Protein AF-A0A2T0Y0X6-F1 (afdb_monomer_lite)

Foldseek 3Di:
DDDDDDDDDDDDDDDDDPPPPPPPPFDFAFAEKFDALDPLLAQQSVPPDNQCVQVLVVSLVNLLSNCPPPDDDQFAEAEEEEDQDWDKDFAQADCVVVVDHCVSHPQSPQADDLPPPDPHNDHDDSQSSSQLNSVCVNPNNNSSRNYMYTYDYLDDDPVRLVVSLVVSLPGSHYYYHAADQAERDLVRGRPSSSSSVVVNCVVQVKDKDKDKTATDDPPGHRIYIMITIGGPRDPPCPVVVVVPDPDPDPPPDPPDDDDDDDDDD

Structure (mmCIF, N/CA/C/O backbone):
data_AF-A0A2T0Y0X6-F1
#
_entry.id   AF-A0A2T0Y0X6-F1
#
loop_
_atom_site.group_PDB
_atom_site.id
_atom_site.type_symbol
_atom_site.label_atom_id
_atom_site.label_alt_id
_atom_site.label_comp_id
_atom_site.label_asym_id
_atom_site.label_entity_id
_atom_site.label_seq_id
_atom_site.pdbx_PDB_ins_code
_atom_site.Cartn_x
_atom_site.Cartn_y
_atom_site.Cartn_z
_atom_site.occupancy
_atom_site.B_iso_or_equiv
_atom_site.auth_seq_id
_atom_site.auth_comp_id
_atom_site.auth_asym_id
_atom_site.auth_atom_id
_atom_site.pdbx_PDB_model_num
ATOM 1 N N . MET A 1 1 ? -39.667 -17.770 -8.318 1.00 41.38 1 MET A N 1
ATOM 2 C CA . MET A 1 1 ? -40.213 -18.232 -7.026 1.00 41.38 1 MET A CA 1
ATOM 3 C C . MET A 1 1 ? -39.544 -19.561 -6.691 1.00 41.38 1 MET A C 1
ATOM 5 O O . MET A 1 1 ? -40.026 -20.598 -7.110 1.00 41.38 1 MET A O 1
ATOM 9 N N . VAL A 1 2 ? -38.383 -19.524 -6.034 1.00 30.75 2 VAL A N 1
ATOM 10 C CA . VAL A 1 2 ? -37.708 -20.702 -5.466 1.00 30.75 2 VAL A CA 1
ATOM 11 C C . VAL A 1 2 ? -37.095 -20.231 -4.153 1.00 30.75 2 VAL A C 1
ATOM 13 O O . VAL A 1 2 ? -36.241 -19.350 -4.140 1.00 30.75 2 VAL A O 1
ATOM 16 N N . ARG A 1 3 ? -37.644 -20.742 -3.051 1.00 35.00 3 ARG A N 1
ATOM 17 C CA . ARG A 1 3 ? -37.113 -20.607 -1.696 1.00 35.00 3 ARG A CA 1
ATOM 18 C C . ARG A 1 3 ? -36.162 -21.773 -1.465 1.00 35.00 3 ARG A C 1
ATOM 20 O O . ARG A 1 3 ? -36.587 -22.909 -1.647 1.00 35.00 3 ARG A O 1
ATOM 27 N N . THR A 1 4 ? -34.974 -21.497 -0.946 1.00 41.38 4 THR A N 1
ATOM 28 C CA . THR A 1 4 ? -34.196 -22.490 -0.196 1.00 41.38 4 THR A CA 1
ATOM 29 C C . THR A 1 4 ? -33.408 -21.782 0.893 1.00 41.38 4 THR A C 1
ATOM 31 O O . THR A 1 4 ? -32.363 -21.182 0.672 1.00 41.38 4 THR A O 1
ATOM 34 N N . THR A 1 5 ? -34.006 -21.822 2.075 1.00 45.84 5 THR A N 1
ATOM 35 C CA . THR A 1 5 ? -33.406 -21.652 3.394 1.00 45.84 5 THR A CA 1
ATOM 36 C C . THR A 1 5 ? -32.458 -22.827 3.665 1.00 45.84 5 THR A C 1
ATOM 38 O O . THR A 1 5 ? -32.804 -23.931 3.254 1.00 45.84 5 THR A O 1
ATOM 41 N N . TRP A 1 6 ? -31.335 -22.607 4.365 1.00 28.84 6 TRP A N 1
ATOM 42 C CA . TRP A 1 6 ? -30.787 -23.444 5.460 1.00 28.84 6 TRP A CA 1
ATOM 43 C C . TRP A 1 6 ? -29.307 -23.114 5.738 1.00 28.84 6 TRP A C 1
ATOM 45 O O . TRP A 1 6 ? -28.457 -23.358 4.892 1.00 28.84 6 TRP A O 1
ATOM 55 N N . TRP A 1 7 ? -29.016 -22.644 6.954 1.00 31.47 7 TRP A N 1
ATOM 56 C CA . TRP A 1 7 ? -27.779 -22.901 7.709 1.00 31.47 7 TRP A CA 1
ATOM 57 C C . TRP A 1 7 ? -28.181 -23.019 9.193 1.00 31.47 7 TRP A C 1
ATOM 59 O O . TRP A 1 7 ? -28.929 -22.155 9.658 1.00 31.47 7 TRP A O 1
ATOM 69 N N . PRO A 1 8 ? -27.771 -24.078 9.919 1.00 45.84 8 PRO A N 1
ATOM 70 C CA . PRO A 1 8 ? -28.082 -24.248 11.332 1.00 45.84 8 PRO A CA 1
ATOM 71 C C . PRO A 1 8 ? -27.002 -23.664 12.256 1.00 45.84 8 PRO A C 1
ATOM 73 O O . PRO A 1 8 ? -25.859 -23.432 11.864 1.00 45.84 8 PRO A O 1
ATOM 76 N N . ASP A 1 9 ? -27.428 -23.479 13.503 1.00 32.81 9 ASP A N 1
ATOM 77 C CA . ASP A 1 9 ? -26.700 -23.075 14.703 1.00 32.81 9 ASP A CA 1
ATOM 78 C C . ASP A 1 9 ? -25.254 -23.584 14.848 1.00 32.81 9 ASP A C 1
ATOM 80 O O . ASP A 1 9 ? -24.998 -24.787 14.891 1.00 32.81 9 ASP A O 1
ATOM 84 N N . VAL A 1 10 ? -24.340 -22.654 15.147 1.00 30.42 10 VAL A N 1
ATOM 85 C CA . VAL A 1 10 ? -23.177 -22.903 16.015 1.00 30.42 10 VAL A CA 1
ATOM 86 C C . VAL A 1 10 ? -23.107 -21.779 17.054 1.00 30.42 10 VAL A C 1
ATOM 88 O O . VAL A 1 10 ? -22.549 -20.710 16.826 1.00 30.42 10 VAL A O 1
ATOM 91 N N . ILE A 1 11 ? -23.693 -22.033 18.225 1.00 33.12 11 ILE A N 1
ATOM 92 C CA . ILE A 1 11 ? -23.473 -21.265 19.456 1.00 33.12 11 ILE A CA 1
ATOM 93 C C . ILE A 1 11 ? -22.426 -22.016 20.288 1.00 33.12 11 ILE A C 1
ATOM 95 O O . ILE A 1 11 ? -22.676 -23.165 20.648 1.00 33.12 11 ILE A O 1
ATOM 99 N N . ARG A 1 12 ? -21.337 -21.348 20.712 1.00 30.70 12 ARG A N 1
ATOM 100 C CA . ARG A 1 12 ? -20.940 -21.266 22.141 1.00 30.70 12 ARG A CA 1
ATOM 101 C C . ARG A 1 12 ? -19.682 -20.424 22.409 1.00 30.70 12 ARG A C 1
ATOM 103 O O . ARG A 1 12 ? -18.576 -20.803 22.061 1.00 30.70 12 ARG A O 1
ATOM 110 N N . ARG A 1 13 ? -19.922 -19.364 23.195 1.00 31.44 13 ARG A N 1
ATOM 111 C CA . ARG A 1 13 ? -19.186 -18.906 24.393 1.00 31.44 13 ARG A CA 1
ATOM 112 C C . ARG A 1 13 ? -17.655 -18.863 24.317 1.00 31.44 13 ARG A C 1
ATOM 114 O O . ARG A 1 13 ? -16.992 -19.829 24.677 1.00 31.44 13 ARG A O 1
ATOM 121 N N . THR A 1 14 ? -17.116 -17.668 24.103 1.00 29.59 14 THR A N 1
ATOM 122 C CA . THR A 1 14 ? -15.855 -17.256 24.726 1.00 29.59 14 THR A CA 1
ATOM 123 C C . THR A 1 14 ? -16.159 -16.595 26.070 1.00 29.59 14 THR A C 1
ATOM 125 O O . THR A 1 14 ? -16.864 -15.594 26.178 1.00 29.59 14 THR A O 1
ATOM 128 N N . SER A 1 15 ? -15.686 -17.245 27.125 1.00 29.75 15 SER A N 1
ATOM 129 C CA . SER A 1 15 ? -15.668 -16.769 28.501 1.00 29.75 15 SER A CA 1
ATOM 130 C C . SER A 1 15 ? -14.819 -15.504 28.620 1.00 29.75 15 SER A C 1
ATOM 132 O O . SER A 1 15 ? -13.643 -15.507 28.270 1.00 29.75 15 SER A O 1
ATOM 134 N N . HIS A 1 16 ? -15.424 -14.443 29.145 1.00 30.58 16 HIS A N 1
ATOM 135 C CA . HIS A 1 16 ? -14.749 -13.224 29.571 1.00 30.58 16 HIS A CA 1
ATOM 136 C C . HIS A 1 16 ? -14.022 -13.529 30.894 1.00 30.58 16 HIS A C 1
ATOM 138 O O . HIS A 1 16 ? -14.677 -13.703 31.922 1.00 30.58 16 HIS A O 1
ATOM 144 N N . ASP A 1 17 ? -12.696 -13.683 30.863 1.00 34.72 17 ASP A N 1
ATOM 145 C CA . ASP A 1 17 ? -11.863 -13.812 32.067 1.00 34.72 17 ASP A CA 1
ATOM 146 C C . ASP A 1 17 ? -11.424 -12.406 32.529 1.00 34.72 17 ASP A C 1
ATOM 148 O O . ASP A 1 17 ? -10.668 -11.738 31.822 1.00 34.72 17 ASP A O 1
ATOM 152 N N . PRO A 1 18 ? -11.889 -11.915 33.693 1.00 39.06 18 PRO A N 1
ATOM 153 C CA . PRO A 1 18 ? -11.625 -10.553 34.147 1.00 39.06 18 PRO A CA 1
ATOM 154 C C . PRO A 1 18 ? -10.268 -10.378 34.858 1.00 39.06 18 PRO A C 1
ATOM 156 O O . PRO A 1 18 ? -10.079 -9.384 35.558 1.00 39.06 18 PRO A O 1
ATOM 159 N N . ARG A 1 19 ? -9.315 -11.316 34.741 1.00 32.22 19 ARG A N 1
ATOM 160 C CA . ARG A 1 19 ? -8.052 -11.266 35.513 1.00 32.22 19 ARG A CA 1
ATOM 161 C C . ARG A 1 19 ? -6.794 -10.860 34.747 1.00 32.22 19 ARG A C 1
ATOM 163 O O . ARG A 1 19 ? -5.716 -10.873 35.336 1.00 32.22 19 ARG A O 1
ATOM 170 N N . TYR A 1 20 ? -6.901 -10.404 33.501 1.00 38.09 20 TYR A N 1
ATOM 171 C CA . TYR A 1 20 ? -5.747 -9.910 32.738 1.00 38.09 20 TYR A CA 1
ATOM 172 C C . TYR A 1 20 ? -5.647 -8.376 32.717 1.00 38.09 20 TYR A C 1
ATOM 174 O O . TYR A 1 20 ? -5.663 -7.737 31.673 1.00 38.09 20 TYR A O 1
ATOM 182 N N . THR A 1 21 ? -5.495 -7.750 33.886 1.00 38.31 21 THR A N 1
ATOM 183 C CA . THR A 1 21 ? -5.061 -6.344 33.971 1.00 38.31 21 THR A CA 1
ATOM 184 C C . THR A 1 21 ? -3.537 -6.271 34.055 1.00 38.31 21 THR A C 1
ATOM 186 O O . THR A 1 21 ? -2.968 -5.863 35.070 1.00 38.31 21 THR A O 1
ATOM 189 N N . ALA A 1 22 ? -2.856 -6.682 32.985 1.00 38.34 22 ALA A N 1
ATOM 190 C CA . ALA A 1 22 ? -1.491 -6.235 32.755 1.00 38.34 22 ALA A CA 1
ATOM 191 C C . ALA A 1 22 ? -1.567 -4.751 32.381 1.00 38.34 22 ALA A C 1
ATOM 193 O O . ALA A 1 22 ? -2.257 -4.373 31.436 1.00 38.34 22 ALA A O 1
ATOM 194 N N . ARG A 1 23 ? -0.901 -3.894 33.157 1.00 36.75 23 ARG A N 1
ATOM 195 C CA . ARG A 1 23 ? -0.801 -2.455 32.890 1.00 36.75 23 ARG A CA 1
ATOM 196 C C . ARG A 1 23 ? 0.028 -2.231 31.620 1.00 36.75 23 ARG A C 1
ATOM 198 O O . ARG A 1 23 ? 1.212 -1.915 31.704 1.00 36.75 23 ARG A O 1
ATOM 205 N N . TYR A 1 24 ? -0.591 -2.393 30.456 1.00 42.97 24 TYR A N 1
ATOM 206 C CA . TYR A 1 24 ? -0.066 -1.889 29.196 1.00 42.97 24 TYR A CA 1
ATOM 207 C C . TYR A 1 24 ? -0.075 -0.364 29.287 1.00 42.97 24 TYR A C 1
ATOM 209 O O . TYR A 1 24 ? -1.130 0.265 29.355 1.00 42.97 24 TYR A O 1
ATOM 217 N N . ARG A 1 25 ? 1.111 0.252 29.337 1.00 43.41 25 ARG A N 1
ATOM 218 C CA . ARG A 1 25 ? 1.238 1.658 28.940 1.00 43.41 25 ARG A CA 1
ATOM 219 C C . ARG A 1 25 ? 0.764 1.699 27.492 1.00 43.41 25 ARG A C 1
ATOM 221 O O . ARG A 1 25 ? 1.419 1.097 26.651 1.00 43.41 25 ARG A O 1
ATOM 228 N N . GLY A 1 26 ? -0.412 2.284 27.267 1.00 42.28 26 GLY A N 1
ATOM 229 C CA . GLY A 1 26 ? -1.162 2.184 26.018 1.00 42.28 26 GLY A CA 1
ATOM 230 C C . GLY A 1 26 ? -0.320 2.589 24.818 1.00 42.28 26 GLY A C 1
ATOM 231 O O . GLY A 1 26 ? -0.152 3.776 24.549 1.00 42.28 26 GLY A O 1
ATOM 232 N N . THR A 1 27 ? 0.224 1.600 24.116 1.00 57.34 27 THR A N 1
ATOM 233 C CA . THR A 1 27 ? 0.748 1.786 22.771 1.00 57.34 27 THR A CA 1
ATOM 234 C C . THR A 1 27 ? -0.436 2.139 21.895 1.00 57.34 27 THR A C 1
ATOM 236 O O . THR A 1 27 ? -1.423 1.404 21.845 1.00 57.34 27 THR A O 1
ATOM 239 N N . VAL A 1 28 ? -0.363 3.307 21.270 1.00 60.06 28 VAL A N 1
ATOM 240 C CA . VAL A 1 28 ? -1.365 3.734 20.307 1.00 60.06 28 VAL A CA 1
ATOM 241 C C . VAL A 1 28 ? -1.293 2.771 19.120 1.00 60.06 28 VAL A C 1
ATOM 243 O O . VAL A 1 28 ? -0.205 2.632 18.558 1.00 60.06 28 VAL A O 1
ATOM 246 N N . PRO A 1 29 ? -2.385 2.085 18.747 1.00 76.38 29 PRO A N 1
ATOM 247 C CA . PRO A 1 29 ? -2.354 1.183 17.606 1.00 76.38 29 PRO A CA 1
ATOM 248 C C . PRO A 1 29 ? -2.040 1.982 16.338 1.00 76.38 29 PRO A C 1
ATOM 250 O O . PRO A 1 29 ? -2.676 3.003 16.056 1.00 76.38 29 PRO A O 1
ATOM 253 N N . VAL A 1 30 ? -1.024 1.534 15.602 1.00 78.12 30 VAL A N 1
ATOM 254 C CA . VAL A 1 30 ? -0.754 2.008 14.244 1.00 78.12 30 VAL A CA 1
ATOM 255 C C . VAL A 1 30 ? -1.786 1.351 13.331 1.00 78.12 30 VAL A C 1
ATOM 257 O O . VAL A 1 30 ? -1.918 0.132 13.324 1.00 78.12 30 VAL A O 1
ATOM 260 N N . HIS A 1 31 ? -2.522 2.165 12.585 1.00 87.44 31 HIS A N 1
ATOM 261 C CA . HIS A 1 31 ? -3.573 1.729 11.667 1.00 87.44 31 HIS A CA 1
ATOM 262 C C . HIS A 1 31 ? -3.153 1.810 10.206 1.00 87.44 31 HIS A C 1
ATOM 264 O O . HIS A 1 31 ? -3.677 1.063 9.390 1.00 87.44 31 HIS A O 1
ATOM 270 N N . ALA A 1 32 ? -2.216 2.692 9.855 1.00 92.06 32 ALA A N 1
ATOM 271 C CA . ALA A 1 32 ? -1.685 2.733 8.501 1.00 92.06 32 ALA A CA 1
ATOM 272 C C . ALA A 1 32 ? -0.196 3.067 8.480 1.00 92.06 32 ALA A C 1
ATOM 274 O O . ALA A 1 32 ? 0.273 3.901 9.258 1.00 92.06 32 ALA A O 1
ATOM 275 N N . VAL A 1 33 ? 0.530 2.462 7.546 1.00 94.06 33 VAL A N 1
ATOM 276 C CA . VAL A 1 33 ? 1.909 2.826 7.204 1.00 94.06 33 VAL A CA 1
ATOM 277 C C . VAL A 1 33 ? 1.946 3.215 5.731 1.00 94.06 33 VAL A C 1
ATOM 279 O O . VAL A 1 33 ? 1.501 2.453 4.878 1.00 94.06 33 VAL A O 1
ATOM 282 N N . VAL A 1 34 ? 2.465 4.402 5.425 1.00 93.56 34 VAL A N 1
ATOM 283 C CA . VAL A 1 34 ? 2.645 4.911 4.062 1.00 93.56 34 VAL A CA 1
ATOM 284 C C . VAL A 1 34 ? 4.104 4.738 3.659 1.00 93.56 34 VAL A C 1
ATOM 286 O O . VAL A 1 34 ? 5.010 5.184 4.370 1.00 93.56 34 VAL A O 1
ATOM 289 N N . LEU A 1 35 ? 4.327 4.105 2.509 1.00 92.31 35 LEU A N 1
ATOM 290 C CA . LEU A 1 35 ? 5.647 3.849 1.935 1.00 92.31 35 LEU A CA 1
ATOM 291 C C . LEU A 1 35 ? 5.717 4.320 0.480 1.00 92.31 35 LEU A C 1
ATOM 293 O O . LEU A 1 35 ? 4.692 4.322 -0.207 1.00 92.31 35 LEU A O 1
ATOM 297 N N . PRO A 1 36 ? 6.914 4.682 -0.018 1.00 89.94 36 PRO A N 1
ATOM 298 C CA . PRO A 1 36 ? 7.061 5.090 -1.405 1.00 89.94 36 PRO A CA 1
ATOM 299 C C . PRO A 1 36 ? 6.857 3.885 -2.319 1.00 89.94 36 PRO A C 1
ATOM 301 O O . PRO A 1 36 ? 7.419 2.816 -2.084 1.00 89.94 36 PRO A O 1
ATOM 304 N N . ALA A 1 37 ? 6.103 4.065 -3.401 1.00 89.88 37 ALA A N 1
ATOM 305 C CA . ALA A 1 37 ? 5.760 3.010 -4.356 1.00 89.88 37 ALA A CA 1
ATOM 306 C C . ALA A 1 37 ? 6.927 2.637 -5.302 1.00 89.88 37 ALA A C 1
ATOM 308 O O . ALA A 1 37 ? 6.772 2.583 -6.521 1.00 89.88 37 ALA A O 1
ATOM 309 N N . THR A 1 38 ? 8.122 2.400 -4.757 1.00 92.19 38 THR A N 1
ATOM 310 C CA . THR A 1 38 ? 9.331 2.070 -5.521 1.00 92.19 38 THR A CA 1
ATOM 311 C C . THR A 1 38 ? 9.680 0.592 -5.423 1.00 92.19 38 THR A C 1
ATOM 313 O O . THR A 1 38 ? 9.779 0.020 -4.337 1.00 92.19 38 THR A O 1
ATOM 316 N N . VAL A 1 39 ? 9.958 -0.023 -6.575 1.00 94.19 39 VAL A N 1
ATOM 317 C CA . VAL A 1 39 ? 10.377 -1.430 -6.661 1.00 94.19 39 VAL A CA 1
ATOM 318 C C . VAL A 1 39 ? 11.661 -1.716 -5.883 1.00 94.19 39 VAL A C 1
ATOM 320 O O . VAL A 1 39 ? 11.881 -2.847 -5.474 1.00 94.19 39 VAL A O 1
ATOM 323 N N . LEU A 1 40 ? 12.485 -0.700 -5.608 1.00 93.81 40 LEU A N 1
ATOM 324 C CA . LEU A 1 40 ? 13.735 -0.845 -4.856 1.00 93.81 40 LEU A CA 1
ATOM 325 C C . LEU A 1 40 ? 13.536 -1.200 -3.371 1.00 93.81 40 LEU A C 1
ATOM 327 O O . LEU A 1 40 ? 14.513 -1.542 -2.703 1.00 93.81 40 LEU A O 1
ATOM 331 N N . LEU A 1 41 ? 12.305 -1.130 -2.853 1.00 93.38 41 LEU A N 1
ATOM 332 C CA . LEU A 1 41 ? 11.955 -1.670 -1.536 1.00 93.38 41 LEU A CA 1
ATOM 333 C C . LEU A 1 41 ? 11.836 -3.195 -1.527 1.00 93.38 41 LEU A C 1
ATOM 335 O O . LEU A 1 41 ? 11.946 -3.804 -0.466 1.00 93.38 41 LEU A O 1
ATOM 339 N N . VAL A 1 42 ? 11.626 -3.812 -2.689 1.00 94.88 42 VAL A N 1
ATOM 340 C CA . VAL A 1 42 ? 11.427 -5.253 -2.805 1.00 94.88 42 VAL A CA 1
ATOM 341 C C . VAL A 1 42 ? 12.784 -5.943 -2.982 1.00 94.88 42 VAL A C 1
ATOM 343 O O . VAL A 1 42 ? 13.525 -5.622 -3.920 1.00 94.88 42 VAL A O 1
ATOM 346 N N . PRO A 1 43 ? 13.154 -6.905 -2.118 1.00 91.44 43 PRO A N 1
ATOM 347 C CA . PRO A 1 43 ? 14.379 -7.674 -2.314 1.00 91.44 43 PRO A CA 1
ATOM 348 C C . PRO A 1 43 ? 14.371 -8.403 -3.663 1.00 91.44 43 PRO A C 1
ATOM 350 O O . PRO A 1 43 ? 13.388 -9.031 -4.040 1.00 91.44 43 PRO A O 1
ATOM 353 N N . GLY A 1 44 ? 15.493 -8.330 -4.382 1.00 88.31 44 GLY A N 1
ATOM 354 C CA . GLY A 1 44 ? 15.662 -8.940 -5.707 1.00 88.31 44 GLY A CA 1
ATOM 355 C C . GLY A 1 44 ? 15.335 -8.008 -6.878 1.00 88.31 44 GLY A C 1
ATOM 356 O O . GLY A 1 44 ? 15.906 -8.177 -7.954 1.00 88.31 44 GLY A O 1
ATOM 357 N N . ALA A 1 45 ? 14.525 -6.961 -6.673 1.00 90.25 45 ALA A N 1
ATOM 358 C CA . ALA A 1 45 ? 14.162 -6.011 -7.730 1.00 90.25 45 ALA A CA 1
ATOM 359 C C . ALA A 1 45 ? 15.367 -5.225 -8.285 1.00 90.25 45 ALA A C 1
ATOM 361 O O . ALA A 1 45 ? 15.450 -4.973 -9.483 1.00 90.25 45 ALA A O 1
ATOM 362 N N . GLY A 1 46 ? 16.326 -4.876 -7.420 1.00 86.44 46 GLY A N 1
ATOM 363 C CA . GLY A 1 46 ? 17.606 -4.253 -7.787 1.00 86.44 46 GLY A CA 1
ATOM 364 C C . GLY A 1 46 ? 18.749 -5.251 -8.022 1.00 86.44 46 GLY A C 1
ATOM 365 O O . GLY A 1 46 ? 19.921 -4.876 -7.945 1.00 86.44 46 GLY A O 1
ATOM 366 N N . GLY A 1 47 ? 18.442 -6.538 -8.225 1.00 87.81 47 GLY A N 1
ATOM 367 C CA . GLY A 1 47 ? 19.436 -7.609 -8.227 1.00 87.81 47 GLY A CA 1
ATOM 368 C C . GLY A 1 47 ? 20.053 -7.808 -6.839 1.00 87.81 47 GLY A C 1
ATOM 369 O O . GLY A 1 47 ? 19.341 -7.986 -5.852 1.00 87.81 47 GLY A O 1
ATOM 370 N N . VAL A 1 48 ? 21.389 -7.782 -6.753 1.00 86.44 48 VAL A N 1
ATOM 371 C CA . VAL A 1 48 ? 22.120 -7.921 -5.476 1.00 86.44 48 VAL A CA 1
ATOM 372 C C . VAL A 1 48 ? 22.178 -6.623 -4.666 1.00 86.44 48 VAL A C 1
ATOM 374 O O . VAL A 1 48 ? 22.443 -6.660 -3.464 1.00 86.44 48 VAL A O 1
ATOM 377 N N . ALA A 1 49 ? 21.942 -5.473 -5.303 1.00 87.88 49 ALA A N 1
ATOM 378 C CA . ALA A 1 49 ? 21.977 -4.183 -4.632 1.00 87.88 49 ALA A CA 1
ATOM 379 C C . ALA A 1 49 ? 20.722 -3.991 -3.770 1.00 87.88 49 ALA A C 1
ATOM 381 O O . ALA A 1 49 ? 19.603 -4.254 -4.209 1.00 87.88 49 ALA A O 1
ATOM 382 N N . ARG A 1 50 ? 20.908 -3.480 -2.548 1.00 92.19 50 ARG A N 1
ATOM 383 C CA . ARG A 1 50 ? 19.816 -3.130 -1.625 1.00 92.19 50 ARG A CA 1
ATOM 384 C C . ARG A 1 50 ? 19.904 -1.660 -1.212 1.00 92.19 50 ARG A C 1
ATOM 386 O O . ARG A 1 50 ? 20.143 -1.364 -0.041 1.00 92.19 50 ARG A O 1
ATOM 393 N N . PRO A 1 51 ? 19.767 -0.722 -2.166 1.00 92.00 51 PRO A N 1
ATOM 394 C CA . PRO A 1 51 ? 20.017 0.690 -1.895 1.00 92.00 51 PRO A CA 1
ATOM 395 C C . PRO A 1 51 ? 19.028 1.282 -0.881 1.00 92.00 51 PRO A C 1
ATOM 397 O O . PRO A 1 51 ? 19.389 2.203 -0.159 1.00 92.00 51 PRO A O 1
ATOM 400 N N . LEU A 1 52 ? 17.813 0.729 -0.777 1.00 94.12 52 LEU A N 1
ATOM 401 C CA . LEU A 1 52 ? 16.777 1.179 0.159 1.00 94.12 52 LEU A CA 1
ATOM 402 C C . LEU A 1 52 ? 16.624 0.282 1.395 1.00 94.12 52 LEU A C 1
ATOM 404 O O . LEU A 1 52 ? 15.607 0.349 2.079 1.00 94.12 52 LEU A O 1
ATOM 408 N N . GLU A 1 53 ? 17.623 -0.540 1.722 1.00 94.75 53 GLU A N 1
ATOM 409 C CA . GLU A 1 53 ? 17.586 -1.404 2.910 1.00 94.75 53 GLU A CA 1
ATOM 410 C C . GLU A 1 53 ? 17.299 -0.639 4.224 1.00 94.75 53 GLU A C 1
ATOM 412 O O . GLU A 1 53 ? 16.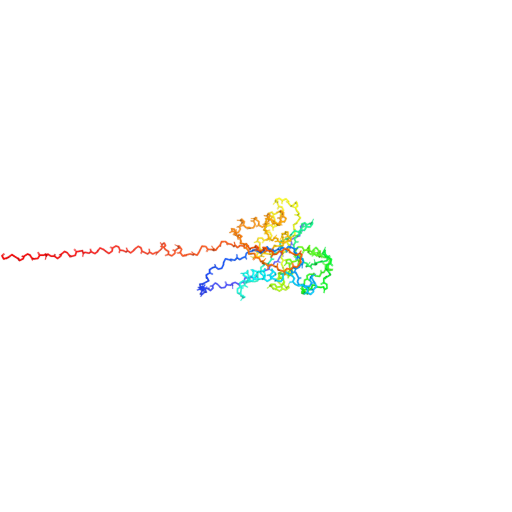478 -1.119 5.008 1.00 94.75 53 GLU A O 1
ATOM 417 N N . PRO A 1 54 ? 17.882 0.554 4.491 1.00 95.44 54 PRO A N 1
ATOM 418 C CA . PRO A 1 54 ? 17.536 1.325 5.688 1.00 95.44 54 PRO A CA 1
ATOM 419 C C . PRO A 1 54 ? 16.058 1.727 5.739 1.00 95.44 54 PRO A C 1
ATOM 421 O O . PRO A 1 54 ? 15.439 1.660 6.799 1.00 95.44 54 PRO A O 1
ATOM 424 N N . LEU A 1 55 ? 15.491 2.117 4.593 1.00 94.75 55 LEU A N 1
ATOM 425 C CA . LEU A 1 55 ? 14.087 2.504 4.479 1.00 94.75 55 LEU A CA 1
ATOM 426 C C . LEU A 1 55 ? 13.164 1.300 4.660 1.00 94.75 55 LEU A C 1
ATOM 428 O O . LEU A 1 55 ? 12.212 1.375 5.431 1.00 94.75 55 LEU A O 1
ATOM 432 N N . ARG A 1 56 ? 13.477 0.174 4.011 1.00 95.06 56 ARG A N 1
ATOM 433 C CA . ARG A 1 56 ? 12.728 -1.074 4.173 1.00 95.06 56 ARG A CA 1
ATOM 434 C C . ARG A 1 56 ? 12.679 -1.497 5.638 1.00 95.06 56 ARG A C 1
ATOM 436 O O . ARG A 1 56 ? 11.600 -1.774 6.143 1.00 95.06 56 ARG A O 1
ATOM 443 N N . ARG A 1 57 ? 13.817 -1.481 6.342 1.00 95.56 57 ARG A N 1
ATOM 444 C CA . ARG A 1 57 ? 13.859 -1.799 7.776 1.00 95.56 57 ARG A CA 1
ATOM 445 C C . ARG A 1 57 ? 12.974 -0.866 8.594 1.00 95.56 57 ARG A C 1
ATOM 447 O O . ARG A 1 57 ? 12.222 -1.349 9.424 1.00 95.56 57 ARG A O 1
ATOM 454 N N . ALA A 1 58 ? 13.016 0.439 8.324 1.00 94.75 58 ALA A N 1
ATOM 455 C CA . ALA A 1 58 ? 12.155 1.389 9.020 1.00 94.75 58 ALA A CA 1
ATOM 456 C C . ALA A 1 58 ? 10.664 1.071 8.818 1.00 94.75 58 ALA A C 1
ATOM 458 O O . ALA A 1 58 ? 9.918 1.099 9.786 1.00 94.75 58 ALA A O 1
ATOM 459 N N . VAL A 1 59 ? 10.238 0.712 7.602 1.00 93.88 59 VAL A N 1
ATOM 460 C CA . VAL A 1 59 ? 8.849 0.296 7.335 1.00 93.88 59 VAL A CA 1
ATOM 461 C C . VAL A 1 59 ? 8.491 -0.985 8.094 1.00 93.88 59 VAL A C 1
ATOM 463 O O . VAL A 1 59 ? 7.433 -1.044 8.715 1.00 93.88 59 VAL A O 1
ATOM 466 N N . LEU A 1 60 ? 9.371 -1.991 8.089 1.00 93.50 60 LEU A N 1
ATOM 467 C CA . LEU A 1 60 ? 9.158 -3.242 8.827 1.00 93.50 60 LEU A CA 1
ATOM 468 C C . LEU A 1 60 ? 9.079 -3.010 10.345 1.00 93.50 60 LEU A C 1
ATOM 470 O O . LEU A 1 60 ? 8.245 -3.621 11.011 1.00 93.50 60 LEU A O 1
ATOM 474 N N . ASP A 1 61 ? 9.890 -2.094 10.885 1.00 92.44 61 ASP A N 1
ATOM 475 C CA . ASP A 1 61 ? 9.827 -1.696 12.294 1.00 92.44 61 ASP A CA 1
ATOM 476 C C . ASP A 1 61 ? 8.447 -1.101 12.636 1.00 92.44 61 ASP A C 1
ATOM 478 O O . ASP A 1 61 ? 7.872 -1.451 13.667 1.00 92.44 61 ASP A O 1
ATOM 482 N N . GLU A 1 62 ? 7.884 -0.234 11.783 1.00 91.44 62 GLU A N 1
ATOM 483 C CA . GLU A 1 62 ? 6.540 0.329 12.004 1.00 91.44 62 GLU A CA 1
ATOM 484 C C . GLU A 1 62 ? 5.443 -0.740 11.876 1.00 91.44 62 GLU A C 1
ATOM 486 O O . GLU A 1 62 ? 4.535 -0.794 12.705 1.00 91.44 62 GLU A O 1
ATOM 491 N N . LEU A 1 63 ? 5.545 -1.645 10.896 1.00 90.56 63 LEU A N 1
ATOM 492 C CA . LEU A 1 63 ? 4.600 -2.758 10.738 1.00 90.56 63 LEU A CA 1
ATOM 493 C C . LEU A 1 63 ? 4.620 -3.713 11.937 1.00 90.56 63 LEU A C 1
ATOM 495 O O . LEU A 1 63 ? 3.570 -4.197 12.353 1.00 90.56 63 LEU A O 1
ATOM 499 N N . SER A 1 64 ? 5.781 -3.937 12.556 1.00 87.81 64 SER A N 1
ATOM 500 C CA . SER A 1 64 ? 5.878 -4.781 13.755 1.00 87.81 64 SER A CA 1
ATOM 501 C C . SER A 1 64 ? 5.116 -4.213 14.964 1.00 87.81 64 SER A C 1
ATOM 503 O O . SER A 1 64 ? 4.681 -4.965 15.839 1.00 87.81 64 SER A O 1
ATOM 505 N N . GLN A 1 65 ? 4.904 -2.890 15.009 1.00 84.62 65 GLN A N 1
ATOM 506 C CA . GLN A 1 65 ? 4.121 -2.237 16.064 1.00 84.62 65 GLN A CA 1
ATOM 507 C C . GLN A 1 65 ? 2.615 -2.462 15.891 1.00 84.62 65 GLN A C 1
ATOM 509 O O . GLN A 1 65 ? 1.879 -2.432 16.877 1.00 84.62 65 GLN A O 1
ATOM 514 N N . VAL A 1 66 ? 2.162 -2.721 14.661 1.00 81.62 66 VAL A N 1
ATOM 515 C CA . VAL A 1 66 ? 0.767 -3.053 14.342 1.00 81.62 66 VAL A CA 1
ATOM 516 C C . VAL A 1 66 ? 0.406 -4.445 14.857 1.00 81.62 66 VAL A C 1
ATOM 518 O O . VAL A 1 66 ? -0.642 -4.635 15.466 1.00 81.62 66 VAL A O 1
ATOM 521 N N . THR A 1 67 ? 1.280 -5.431 14.636 1.00 68.12 67 THR A N 1
ATOM 522 C CA . THR A 1 67 ? 0.997 -6.845 14.933 1.00 68.12 67 THR A CA 1
ATOM 523 C C . THR A 1 67 ? 0.894 -7.166 16.425 1.00 68.12 67 THR A C 1
ATOM 525 O O . THR A 1 67 ? 0.449 -8.256 16.785 1.00 68.12 67 THR A O 1
ATOM 528 N N . GLY A 1 68 ? 1.293 -6.233 17.299 1.00 64.12 68 GLY A N 1
ATOM 529 C CA . GLY A 1 68 ? 1.411 -6.461 18.736 1.00 64.12 68 GLY A CA 1
ATOM 530 C C . GLY A 1 68 ? 2.385 -7.603 19.082 1.00 64.12 68 GLY A C 1
ATOM 531 O O . GLY A 1 68 ? 2.926 -8.276 18.203 1.00 64.12 68 GLY A O 1
ATOM 532 N N . PRO A 1 69 ? 2.658 -7.849 20.374 1.00 57.22 69 PRO A N 1
ATOM 533 C CA . PRO A 1 69 ? 3.348 -9.066 20.780 1.00 57.22 69 PRO A CA 1
ATOM 534 C C . PRO A 1 69 ? 2.469 -10.277 20.428 1.00 57.22 69 PRO A C 1
ATOM 536 O O . PRO A 1 69 ? 1.327 -10.376 20.875 1.00 57.22 69 PRO A O 1
ATOM 539 N N . THR A 1 70 ? 3.020 -11.166 19.602 1.00 50.47 70 THR A N 1
ATOM 540 C CA . THR A 1 70 ? 2.467 -12.440 19.115 1.00 50.47 70 THR A CA 1
ATOM 541 C C . THR A 1 70 ? 1.504 -13.111 20.108 1.00 50.47 70 THR A C 1
ATOM 543 O O . THR A 1 70 ? 1.922 -13.674 21.118 1.00 50.47 70 THR A O 1
ATOM 546 N N . GLY A 1 71 ? 0.197 -13.053 19.820 1.00 47.91 71 GLY A N 1
ATOM 547 C CA . GLY A 1 71 ? -0.846 -13.661 20.661 1.00 47.91 71 GLY A CA 1
ATOM 548 C C . GLY A 1 71 ? -2.263 -13.095 20.497 1.00 47.91 71 GLY A C 1
ATOM 549 O O . GLY A 1 71 ? -3.210 -13.711 20.982 1.00 47.91 71 GLY A O 1
ATOM 550 N N . ALA A 1 72 ? -2.430 -11.951 19.824 1.00 57.91 72 ALA A N 1
ATOM 551 C CA . ALA A 1 72 ? -3.740 -11.402 19.468 1.00 57.91 72 ALA A CA 1
ATOM 552 C C . ALA A 1 72 ? -4.331 -12.095 18.223 1.00 57.91 72 ALA A C 1
ATOM 554 O O . ALA A 1 72 ? -3.605 -12.734 17.460 1.00 57.91 72 ALA A O 1
ATOM 555 N N . SER A 1 73 ? -5.653 -11.990 18.043 1.00 60.94 73 SER A N 1
ATOM 556 C CA . SER A 1 73 ? -6.393 -12.469 16.865 1.00 60.94 73 SER A CA 1
ATOM 557 C C . SER A 1 73 ? -5.690 -12.127 15.541 1.00 60.94 73 SER A C 1
ATOM 559 O O . SER A 1 73 ? -5.001 -11.108 15.477 1.00 60.94 73 SER A O 1
ATOM 561 N N . PRO A 1 74 ? -5.874 -12.934 14.477 1.00 76.88 74 PRO A N 1
ATOM 562 C CA . PRO A 1 74 ? -5.276 -12.644 13.177 1.00 76.88 74 PRO A CA 1
ATOM 563 C C . PRO A 1 74 ? -5.683 -11.246 12.699 1.00 76.88 74 PRO A C 1
ATOM 565 O O . PRO A 1 74 ? -6.873 -10.947 12.608 1.00 76.88 74 PRO A O 1
ATOM 568 N N . VAL A 1 75 ? -4.677 -10.415 12.419 1.00 84.69 75 VAL A N 1
ATOM 569 C CA . VAL A 1 75 ? -4.830 -9.046 11.912 1.00 84.69 75 VAL A CA 1
ATOM 570 C C . VAL A 1 75 ? -5.354 -9.105 10.481 1.00 84.69 75 VAL A C 1
ATOM 572 O O . VAL A 1 75 ? -4.769 -9.775 9.626 1.00 84.69 75 VAL A O 1
ATOM 575 N N . ARG A 1 76 ? -6.443 -8.390 10.208 1.00 91.75 76 ARG A N 1
ATOM 576 C CA . ARG A 1 76 ? -6.963 -8.173 8.858 1.00 91.75 76 ARG A CA 1
ATOM 577 C C . ARG A 1 76 ? -6.200 -7.034 8.200 1.00 91.75 76 ARG A C 1
ATOM 579 O O . ARG A 1 76 ? -6.312 -5.883 8.618 1.00 91.75 76 ARG A O 1
ATOM 586 N N . TRP A 1 77 ? -5.437 -7.365 7.167 1.00 95.12 77 TRP A N 1
ATOM 587 C CA . TRP A 1 77 ? -4.622 -6.404 6.435 1.00 95.12 77 TRP A CA 1
ATOM 588 C C . TRP A 1 77 ? -5.335 -5.860 5.200 1.00 95.12 77 TRP A C 1
ATOM 590 O O . TRP A 1 77 ? -5.945 -6.616 4.442 1.00 95.12 77 TRP A O 1
ATOM 600 N N . GLY A 1 78 ? -5.177 -4.561 4.967 1.00 96.69 78 GLY A N 1
ATOM 601 C CA . GLY A 1 78 ? -5.530 -3.896 3.719 1.00 96.69 78 GLY A CA 1
ATOM 602 C C . GLY A 1 78 ? -4.303 -3.300 3.029 1.00 96.69 78 GLY A C 1
ATOM 603 O O . GLY A 1 78 ? -3.358 -2.848 3.677 1.00 96.69 78 GLY A O 1
ATOM 604 N N . VAL A 1 79 ? -4.317 -3.273 1.702 1.00 97.50 79 VAL A N 1
ATOM 605 C CA . VAL A 1 79 ? -3.353 -2.552 0.868 1.00 97.50 79 VAL A CA 1
ATOM 606 C C . VAL A 1 79 ? -4.103 -1.499 0.072 1.00 97.50 79 VAL A C 1
ATOM 608 O O . VAL A 1 79 ? -5.059 -1.823 -0.626 1.00 97.50 79 VAL A O 1
ATOM 611 N N . LEU A 1 80 ? -3.649 -0.253 0.150 1.00 97.44 80 LEU A N 1
ATOM 612 C CA . LEU A 1 80 ? -4.185 0.862 -0.627 1.00 97.44 80 LEU A CA 1
ATOM 613 C C . LEU A 1 80 ? -3.095 1.403 -1.551 1.00 97.44 80 LEU A C 1
ATOM 615 O O . LEU A 1 80 ? -1.999 1.727 -1.092 1.00 97.44 80 LEU A O 1
ATOM 619 N N . ALA A 1 81 ? -3.377 1.512 -2.846 1.00 96.69 81 ALA A N 1
ATOM 620 C CA . ALA A 1 81 ? -2.383 1.971 -3.810 1.00 96.69 81 ALA A CA 1
ATOM 621 C C . ALA A 1 81 ? -3.005 2.651 -5.042 1.00 96.69 81 ALA A C 1
ATOM 623 O O . ALA A 1 81 ? -4.157 2.377 -5.384 1.00 96.69 81 ALA A O 1
ATOM 624 N N . PRO A 1 82 ? -2.252 3.504 -5.757 1.00 95.19 82 PRO A N 1
ATOM 625 C CA . PRO A 1 82 ? -2.689 4.039 -7.037 1.00 95.19 82 PRO A CA 1
ATOM 626 C C . PRO A 1 82 ? -2.568 2.996 -8.154 1.00 95.19 82 PRO A C 1
ATOM 628 O O . PRO A 1 82 ? -1.652 2.167 -8.164 1.00 95.19 82 PRO A O 1
ATOM 631 N N . ALA A 1 83 ? -3.459 3.083 -9.138 1.00 94.88 83 ALA A N 1
ATOM 632 C CA . ALA A 1 83 ? -3.428 2.284 -10.357 1.00 94.88 83 ALA A CA 1
ATOM 633 C C . ALA A 1 83 ? -4.081 3.022 -11.534 1.00 94.88 83 ALA A C 1
ATOM 635 O O . ALA A 1 83 ? -4.738 4.042 -11.377 1.00 94.88 83 ALA A O 1
ATOM 636 N N . ALA A 1 84 ? -3.944 2.470 -12.741 1.00 93.44 84 ALA A N 1
ATOM 637 C CA . ALA A 1 84 ? -4.616 3.010 -13.925 1.00 93.44 84 ALA A CA 1
ATOM 638 C C . ALA A 1 84 ? -6.137 2.755 -13.935 1.00 93.44 84 ALA A C 1
ATOM 640 O O . ALA A 1 84 ? -6.865 3.358 -14.720 1.00 93.44 84 ALA A O 1
ATOM 641 N N . ARG A 1 85 ? -6.619 1.804 -13.126 1.00 93.25 85 ARG A N 1
ATOM 642 C CA . ARG A 1 85 ? -8.033 1.430 -13.019 1.00 93.25 85 ARG A CA 1
ATOM 643 C C . ARG A 1 85 ? -8.361 1.102 -11.575 1.00 93.25 85 ARG A C 1
ATOM 645 O O . ARG A 1 85 ? -7.558 0.452 -10.910 1.00 93.25 85 ARG A O 1
ATOM 652 N N . THR A 1 86 ? -9.556 1.491 -11.142 1.00 94.81 86 THR A N 1
ATOM 653 C CA . THR A 1 86 ? -10.042 1.133 -9.812 1.00 94.81 86 THR A CA 1
ATOM 654 C C . THR A 1 86 ? -10.353 -0.354 -9.732 1.00 94.81 86 THR A C 1
ATOM 656 O O . THR A 1 86 ? -10.922 -0.941 -10.658 1.00 94.81 86 THR A O 1
ATOM 659 N N . ALA A 1 87 ? -9.955 -0.967 -8.627 1.00 94.44 87 ALA A N 1
ATOM 660 C CA . ALA A 1 87 ? -9.989 -2.402 -8.453 1.00 94.44 87 ALA A CA 1
ATOM 661 C C . ALA A 1 87 ? -9.990 -2.765 -6.963 1.00 94.44 87 ALA A C 1
ATOM 663 O O . ALA A 1 87 ? -9.263 -2.165 -6.181 1.00 94.44 87 ALA A O 1
ATOM 664 N N . VAL A 1 88 ? -10.782 -3.772 -6.582 1.00 94.88 88 VAL A N 1
ATOM 665 C CA . VAL A 1 88 ? -10.869 -4.257 -5.196 1.00 94.88 88 VAL A CA 1
ATOM 666 C C . VAL A 1 88 ? -10.799 -5.776 -5.163 1.00 94.88 88 VAL A C 1
ATOM 668 O O . VAL A 1 88 ? -11.309 -6.449 -6.064 1.00 94.88 88 VAL A O 1
ATOM 671 N N . GLY A 1 89 ? -10.169 -6.313 -4.124 1.00 92.62 89 GLY A N 1
ATOM 672 C CA . GLY A 1 89 ? -10.180 -7.731 -3.785 1.00 92.62 89 GLY A CA 1
ATOM 673 C C . GLY A 1 89 ? -8.785 -8.284 -3.536 1.00 92.62 89 GLY A C 1
ATOM 674 O O . GLY A 1 89 ? -7.795 -7.559 -3.505 1.00 92.62 89 GLY A O 1
ATOM 675 N N . ARG A 1 90 ? -8.695 -9.601 -3.363 1.00 92.38 90 ARG A N 1
ATOM 676 C CA . ARG A 1 90 ? -7.403 -10.287 -3.250 1.00 92.38 90 ARG A CA 1
ATOM 677 C C . ARG A 1 90 ? -6.685 -10.262 -4.597 1.00 92.38 90 ARG A C 1
ATOM 679 O O . ARG A 1 90 ? -7.313 -10.458 -5.638 1.00 92.38 90 ARG A O 1
ATOM 686 N N . ARG A 1 91 ? -5.373 -10.029 -4.575 1.00 92.00 91 ARG A N 1
ATOM 687 C CA . ARG A 1 91 ? -4.529 -9.915 -5.774 1.00 92.00 91 ARG A CA 1
ATOM 688 C C . ARG A 1 91 ? -3.198 -10.612 -5.559 1.00 92.00 91 ARG A C 1
ATOM 690 O O . ARG A 1 91 ? -2.670 -10.606 -4.450 1.00 92.00 91 ARG A O 1
ATOM 697 N N . ARG A 1 92 ? -2.625 -11.151 -6.634 1.00 92.75 92 ARG A N 1
ATOM 698 C CA . ARG A 1 92 ? -1.234 -11.611 -6.641 1.00 92.75 92 ARG A CA 1
ATOM 699 C C . ARG A 1 92 ? -0.301 -10.439 -6.975 1.00 92.75 92 ARG A C 1
ATOM 701 O O . ARG A 1 92 ? -0.546 -9.775 -7.987 1.00 92.75 92 ARG A O 1
ATOM 708 N N . PRO A 1 93 ? 0.773 -10.206 -6.202 1.00 95.50 93 PRO A N 1
ATOM 709 C CA . PRO A 1 93 ? 1.763 -9.199 -6.535 1.00 95.50 93 PRO A CA 1
ATOM 710 C C . PRO A 1 93 ? 2.536 -9.606 -7.793 1.00 95.50 93 PRO A C 1
ATOM 712 O O . PRO A 1 93 ? 2.875 -10.775 -7.989 1.00 95.50 93 PRO A O 1
ATOM 715 N N . SER A 1 94 ? 2.841 -8.632 -8.646 1.00 94.88 94 SER A N 1
ATOM 716 C CA . SER A 1 94 ? 3.773 -8.780 -9.760 1.00 94.88 94 SER A CA 1
ATOM 717 C C . SER A 1 94 ? 4.467 -7.457 -10.059 1.00 94.88 94 SER A C 1
ATOM 719 O O . SER A 1 94 ? 3.850 -6.395 -10.120 1.00 94.88 94 SER A O 1
ATOM 721 N N . LEU A 1 95 ? 5.774 -7.526 -10.308 1.00 95.88 95 LEU A N 1
ATOM 722 C CA . LEU A 1 95 ? 6.564 -6.378 -10.758 1.00 95.88 95 LEU A CA 1
ATOM 723 C C . LEU A 1 95 ? 6.791 -6.389 -12.279 1.00 95.88 95 LEU A C 1
ATOM 725 O O . LEU A 1 95 ? 7.601 -5.612 -12.789 1.00 95.88 95 LEU A O 1
ATOM 729 N N . ALA A 1 96 ? 6.052 -7.218 -13.027 1.00 94.50 96 ALA A N 1
ATOM 730 C CA . ALA A 1 96 ? 6.166 -7.305 -14.483 1.00 94.50 96 ALA A CA 1
ATOM 731 C C . ALA A 1 96 ? 5.856 -5.967 -15.174 1.00 94.50 96 ALA A C 1
ATOM 733 O O . ALA A 1 96 ? 6.510 -5.618 -16.155 1.00 94.50 96 ALA A O 1
ATOM 734 N N . GLY A 1 97 ? 4.934 -5.171 -14.617 1.00 93.44 97 GLY A N 1
ATOM 735 C CA . GLY A 1 97 ? 4.654 -3.808 -15.086 1.00 93.44 97 GLY A CA 1
ATOM 736 C C . GLY A 1 97 ? 5.843 -2.843 -14.962 1.00 93.44 97 GLY A C 1
ATOM 737 O O . GLY A 1 97 ? 5.874 -1.828 -15.648 1.00 93.44 97 GLY A O 1
ATOM 738 N N . ALA A 1 98 ? 6.841 -3.176 -14.139 1.00 94.19 98 ALA A N 1
ATOM 739 C CA . ALA A 1 98 ? 8.114 -2.463 -14.015 1.00 94.19 98 ALA A CA 1
ATOM 740 C C . ALA A 1 98 ? 9.269 -3.166 -14.760 1.00 94.19 98 ALA A C 1
ATOM 742 O O . ALA A 1 98 ? 10.433 -2.825 -14.562 1.00 94.19 98 ALA A O 1
ATOM 743 N N . GLY A 1 99 ? 8.975 -4.173 -15.591 1.00 95.62 99 GLY A N 1
ATOM 744 C CA . GLY A 1 99 ? 9.977 -4.947 -16.329 1.00 95.62 99 GLY A CA 1
ATOM 745 C C . GLY A 1 99 ? 10.724 -5.994 -15.495 1.00 95.62 99 GLY A C 1
ATOM 746 O O . GLY A 1 99 ? 11.710 -6.559 -15.968 1.00 95.62 99 GLY A O 1
ATOM 747 N N . ILE A 1 100 ? 10.272 -6.284 -14.270 1.00 95.12 100 ILE A N 1
ATOM 748 C CA . ILE A 1 100 ? 10.906 -7.259 -13.376 1.00 95.12 100 ILE A CA 1
ATOM 749 C C . ILE A 1 100 ? 10.110 -8.563 -13.418 1.00 95.12 100 ILE A C 1
ATOM 751 O O . ILE A 1 100 ? 8.943 -8.612 -13.045 1.00 95.12 100 ILE A O 1
ATOM 755 N N . SER A 1 101 ? 10.754 -9.638 -13.873 1.00 93.00 101 SER A N 1
ATOM 756 C CA . SER A 1 101 ? 10.129 -10.964 -13.921 1.00 93.00 101 SER A CA 1
ATOM 757 C C . SER A 1 101 ? 9.871 -11.518 -12.517 1.00 93.00 101 SER A C 1
ATOM 759 O O . SER A 1 101 ? 10.765 -11.494 -11.674 1.00 93.00 101 SER A O 1
ATOM 761 N N . ASP A 1 102 ? 8.694 -12.114 -12.315 1.00 91.62 102 ASP A N 1
ATOM 762 C CA . ASP A 1 102 ? 8.278 -12.747 -11.056 1.00 91.62 102 ASP A CA 1
ATOM 763 C C . ASP A 1 102 ? 9.267 -13.794 -10.523 1.00 91.62 102 ASP A C 1
ATOM 765 O O . ASP A 1 102 ? 9.351 -13.992 -9.319 1.00 91.62 102 ASP A O 1
ATOM 769 N N . ARG A 1 103 ? 10.070 -14.430 -11.389 1.00 91.31 103 ARG A N 1
ATOM 770 C CA . ARG A 1 103 ? 11.111 -15.388 -10.963 1.00 91.31 103 ARG A CA 1
ATOM 771 C C . ARG A 1 103 ? 12.193 -14.769 -10.071 1.00 91.31 103 ARG A C 1
ATOM 773 O O . ARG A 1 103 ? 12.968 -15.497 -9.462 1.00 91.31 103 ARG A O 1
ATOM 780 N N . TRP A 1 104 ? 12.299 -13.441 -10.067 1.00 90.50 104 TRP A N 1
ATOM 781 C CA . TRP A 1 104 ? 13.223 -12.689 -9.220 1.00 90.50 104 TRP A CA 1
ATOM 782 C C . TRP A 1 104 ? 12.604 -12.289 -7.879 1.00 90.50 104 TRP A C 1
ATOM 784 O O . TRP A 1 104 ? 13.321 -11.798 -7.010 1.00 90.50 104 TRP A O 1
ATOM 794 N N . LEU A 1 105 ? 11.295 -12.491 -7.711 1.00 88.31 105 LEU A N 1
ATOM 795 C CA . LEU A 1 105 ? 10.570 -12.215 -6.480 1.00 88.31 105 LEU A CA 1
ATOM 796 C C . LEU A 1 105 ? 10.551 -13.494 -5.638 1.00 88.31 105 LEU A C 1
ATOM 798 O O . LEU A 1 105 ? 10.075 -14.539 -6.079 1.00 88.31 105 LEU A O 1
ATOM 802 N N . GLY A 1 106 ? 11.101 -13.425 -4.428 1.00 83.44 106 GLY A N 1
ATOM 803 C CA . GLY A 1 106 ? 10.963 -14.507 -3.454 1.00 83.44 106 GLY A CA 1
ATOM 804 C C . GLY A 1 106 ? 9.565 -14.519 -2.832 1.00 83.44 106 GLY A C 1
ATOM 805 O O . GLY A 1 106 ? 8.906 -13.484 -2.778 1.00 83.44 106 GLY A O 1
ATOM 806 N N . GLY A 1 107 ? 9.123 -15.677 -2.331 1.00 82.81 107 GLY A N 1
ATOM 807 C CA . GLY A 1 107 ? 7.922 -15.758 -1.488 1.00 82.81 107 GLY A CA 1
ATOM 808 C C . GLY A 1 107 ? 6.591 -15.576 -2.224 1.00 82.81 107 GLY A C 1
ATOM 809 O O . GLY A 1 107 ? 5.615 -15.150 -1.614 1.00 82.81 107 GLY A O 1
ATOM 810 N N . LEU A 1 108 ? 6.547 -15.890 -3.524 1.00 85.12 108 LEU A N 1
ATOM 811 C CA . LEU A 1 108 ? 5.297 -15.924 -4.293 1.00 85.12 108 LEU A CA 1
ATOM 812 C C . LEU A 1 108 ? 4.511 -17.238 -4.131 1.00 85.12 108 LEU A C 1
ATOM 814 O O . LEU A 1 108 ? 3.394 -17.345 -4.640 1.00 85.12 108 LEU A O 1
ATOM 818 N N . ASP A 1 109 ? 5.062 -18.216 -3.413 1.00 82.81 109 ASP A N 1
ATOM 819 C CA . ASP A 1 109 ? 4.335 -19.422 -3.018 1.00 82.81 109 ASP A CA 1
ATOM 820 C C . ASP A 1 109 ? 3.178 -19.047 -2.073 1.00 82.81 109 ASP A C 1
ATOM 822 O O . ASP A 1 109 ? 3.347 -18.213 -1.186 1.00 82.81 109 ASP A O 1
ATOM 826 N N . GLY A 1 110 ? 1.993 -19.629 -2.280 1.00 77.75 110 GLY A N 1
ATOM 827 C CA . GLY A 1 110 ? 0.787 -19.343 -1.480 1.00 77.75 110 GLY A CA 1
ATOM 828 C C . GLY A 1 110 ? -0.097 -18.208 -2.015 1.00 77.75 110 GLY A C 1
ATOM 829 O O . GLY A 1 110 ? -1.256 -18.094 -1.619 1.00 77.75 110 GLY A O 1
ATOM 830 N N . TRP A 1 111 ? 0.386 -17.418 -2.978 1.00 84.75 111 TRP A N 1
ATOM 831 C CA . TRP A 1 111 ? -0.419 -16.374 -3.616 1.00 84.75 111 TRP A CA 1
ATOM 832 C C . TRP A 1 111 ? -1.410 -16.945 -4.646 1.00 84.75 111 TRP A C 1
ATOM 834 O O . TRP A 1 111 ? -1.131 -17.978 -5.262 1.00 84.75 111 TRP A O 1
ATOM 844 N N . PRO A 1 112 ? -2.548 -16.265 -4.903 1.00 73.75 112 PRO A N 1
ATOM 845 C CA . PRO A 1 112 ? -3.528 -16.709 -5.894 1.00 73.75 112 PRO A CA 1
ATOM 846 C C . PRO A 1 112 ? -2.884 -16.933 -7.268 1.00 73.75 112 PRO A C 1
ATOM 848 O O . PRO A 1 112 ? -2.231 -16.038 -7.802 1.00 73.75 112 PRO A O 1
ATOM 851 N N . ALA A 1 113 ? -3.059 -18.119 -7.855 1.00 70.06 113 ALA A N 1
ATOM 852 C CA . ALA A 1 113 ? -2.467 -18.437 -9.152 1.00 70.06 113 ALA A CA 1
ATOM 853 C C . ALA A 1 113 ? -3.027 -17.544 -10.275 1.00 70.06 113 ALA A C 1
ATOM 855 O O . ALA A 1 113 ? -4.212 -17.208 -10.289 1.00 70.06 113 ALA A O 1
ATOM 856 N N . HIS A 1 114 ? -2.178 -17.217 -11.255 1.00 61.62 114 HIS A N 1
ATOM 857 C CA . HIS A 1 114 ? -2.533 -16.346 -12.381 1.00 61.62 114 HIS A CA 1
ATOM 858 C C . HIS A 1 114 ? -3.635 -16.949 -13.279 1.00 61.62 114 HIS A C 1
ATOM 860 O O . HIS A 1 114 ? -4.439 -16.215 -13.851 1.00 61.62 114 HIS A O 1
ATOM 866 N N . ASP A 1 115 ? -3.696 -18.284 -13.338 1.00 50.25 115 ASP A N 1
ATOM 867 C CA . ASP A 1 115 ? -4.504 -19.051 -14.296 1.00 50.25 115 ASP A CA 1
ATOM 868 C C . ASP A 1 115 ? -5.866 -19.505 -13.750 1.00 50.25 115 ASP A C 1
ATOM 870 O O . ASP A 1 115 ? -6.646 -20.150 -14.455 1.00 50.25 115 ASP A O 1
ATOM 874 N N . ALA A 1 116 ? -6.187 -19.193 -12.491 1.00 54.56 116 ALA A N 1
ATOM 875 C CA . ALA A 1 116 ? -7.464 -19.567 -11.895 1.00 54.56 116 ALA A CA 1
ATOM 876 C C . ALA A 1 116 ? -8.569 -18.648 -12.431 1.00 54.56 116 ALA A C 1
ATOM 878 O O . ALA A 1 116 ? -8.924 -17.713 -11.737 1.00 54.56 116 ALA A O 1
ATOM 879 N N . ALA A 1 117 ? -9.058 -18.892 -13.656 1.00 45.25 117 ALA A N 1
ATOM 880 C CA . ALA A 1 117 ? -9.963 -18.100 -14.512 1.00 45.25 117 ALA A CA 1
ATOM 881 C C . ALA A 1 117 ? -11.258 -17.518 -13.879 1.00 45.25 117 ALA A C 1
ATOM 883 O O . ALA A 1 117 ? -12.358 -17.670 -14.408 1.00 45.25 117 ALA A O 1
ATOM 884 N N . GLY A 1 118 ? -11.137 -16.819 -12.760 1.00 56.41 118 GLY A N 1
ATOM 885 C CA . GLY A 1 118 ? -12.177 -16.094 -12.063 1.00 56.41 118 GLY A CA 1
ATOM 886 C C . GLY A 1 118 ? -11.862 -14.597 -12.007 1.00 56.41 118 GLY A C 1
ATOM 887 O O . GLY A 1 118 ? -10.729 -14.172 -12.252 1.00 56.41 118 GLY A O 1
ATOM 888 N N . PRO A 1 119 ? -12.865 -13.766 -11.695 1.00 49.69 119 PRO A N 1
ATOM 889 C CA . PRO A 1 119 ? -12.637 -12.364 -11.364 1.00 49.69 119 PRO A CA 1
ATOM 890 C C . PRO A 1 119 ? -11.645 -12.268 -10.188 1.00 49.69 119 PRO A C 1
ATOM 892 O O . PRO A 1 119 ? -11.881 -12.861 -9.140 1.00 49.69 119 PRO A O 1
ATOM 895 N N . GLY A 1 120 ? -10.518 -11.566 -10.381 1.00 55.41 120 GLY A N 1
ATOM 896 C CA . GLY A 1 120 ? -9.431 -11.448 -9.388 1.00 55.41 120 GLY A CA 1
ATOM 897 C C . GLY A 1 120 ? -8.058 -11.987 -9.825 1.00 55.41 120 GLY A C 1
ATOM 898 O O . GLY A 1 120 ? -7.095 -11.872 -9.076 1.00 55.41 120 GLY A O 1
ATOM 899 N N . THR A 1 121 ? -7.933 -12.532 -11.039 1.00 66.81 121 THR A N 1
ATOM 900 C CA . THR A 1 121 ? -6.663 -13.071 -11.580 1.00 66.81 121 THR A CA 1
ATOM 901 C C . THR A 1 121 ? -5.700 -12.037 -12.142 1.00 66.81 121 THR A C 1
ATOM 903 O O . THR A 1 121 ? -4.556 -12.367 -12.459 1.00 66.81 121 THR A O 1
ATOM 906 N N . THR A 1 122 ? -6.146 -10.792 -12.319 1.00 84.50 122 THR A N 1
ATOM 907 C CA . THR A 1 122 ? -5.263 -9.722 -12.780 1.00 84.50 122 THR A CA 1
ATOM 908 C C . THR A 1 122 ? -4.243 -9.425 -11.680 1.00 84.50 122 THR A C 1
ATOM 910 O O . THR A 1 122 ? -4.658 -9.189 -10.542 1.00 84.50 122 THR A O 1
ATOM 913 N N . PRO A 1 123 ? -2.932 -9.425 -11.984 1.00 91.75 123 PRO A N 1
ATOM 914 C CA . PRO A 1 123 ? -1.922 -9.045 -11.014 1.00 91.75 123 PRO A CA 1
ATOM 915 C C . PRO A 1 123 ? -2.210 -7.654 -10.458 1.00 91.75 123 PRO A C 1
ATOM 917 O O . PRO A 1 123 ? -2.791 -6.807 -11.145 1.00 91.75 123 PRO A O 1
ATOM 920 N N . ALA A 1 124 ? -1.802 -7.425 -9.217 1.00 94.50 124 ALA A N 1
ATOM 921 C CA . ALA A 1 124 ? -1.790 -6.081 -8.671 1.00 94.50 124 ALA A CA 1
ATOM 922 C C . ALA A 1 124 ? -0.892 -5.174 -9.533 1.00 94.50 124 ALA A C 1
ATOM 924 O O . ALA A 1 124 ? 0.139 -5.594 -10.065 1.00 94.50 124 ALA A O 1
ATOM 925 N N . ALA A 1 125 ? -1.269 -3.909 -9.651 1.00 95.75 125 ALA A N 1
ATOM 926 C CA . ALA A 1 125 ? -0.429 -2.843 -10.153 1.00 95.75 125 ALA A CA 1
ATOM 927 C C . ALA A 1 125 ? 0.879 -2.784 -9.353 1.00 95.75 125 ALA A C 1
ATOM 929 O O . ALA A 1 125 ? 0.964 -3.233 -8.206 1.00 95.75 125 ALA A O 1
ATOM 930 N N . VAL A 1 126 ? 1.921 -2.213 -9.958 1.00 96.00 126 VAL A N 1
ATOM 931 C CA . VAL A 1 126 ? 3.262 -2.162 -9.355 1.00 96.00 126 VAL A CA 1
ATOM 932 C C . VAL A 1 126 ? 3.249 -1.546 -7.944 1.00 96.00 126 VAL A C 1
ATOM 934 O O . VAL A 1 126 ? 3.831 -2.164 -7.053 1.00 96.00 126 VAL A O 1
ATOM 937 N N . PRO A 1 127 ? 2.561 -0.416 -7.676 1.00 96.06 127 PRO A N 1
ATOM 938 C CA . PRO A 1 127 ? 2.486 0.148 -6.326 1.00 96.06 127 PRO A CA 1
ATOM 939 C C . PRO A 1 127 ? 1.889 -0.814 -5.288 1.00 96.06 127 PRO A C 1
ATOM 941 O O . PRO A 1 127 ? 2.509 -1.064 -4.254 1.00 96.06 127 PRO A O 1
ATOM 944 N N . ALA A 1 128 ? 0.732 -1.414 -5.586 1.00 96.69 128 ALA A N 1
ATOM 945 C CA . ALA A 1 128 ? 0.098 -2.404 -4.715 1.00 96.69 128 ALA A CA 1
ATOM 946 C C . ALA A 1 128 ? 0.992 -3.637 -4.517 1.00 96.69 128 ALA A C 1
ATOM 948 O O . ALA A 1 128 ? 1.145 -4.113 -3.395 1.00 96.69 128 ALA A O 1
ATOM 949 N N . SER A 1 129 ? 1.651 -4.103 -5.579 1.00 96.88 129 SER A N 1
ATOM 950 C CA . SER A 1 129 ? 2.577 -5.236 -5.522 1.00 96.88 129 SER A CA 1
ATOM 951 C C . SER A 1 129 ? 3.772 -4.969 -4.606 1.00 96.88 129 SER A C 1
ATOM 953 O O . SER A 1 129 ? 4.174 -5.852 -3.854 1.00 96.88 129 SER A O 1
ATOM 955 N N . VAL A 1 130 ? 4.329 -3.752 -4.626 1.00 96.25 130 VAL A N 1
ATOM 956 C CA . VAL A 1 130 ? 5.402 -3.350 -3.702 1.00 96.25 130 VAL A CA 1
ATOM 957 C C . VAL A 1 130 ? 4.914 -3.410 -2.255 1.00 96.25 130 VAL A C 1
ATOM 959 O O . VAL A 1 130 ? 5.590 -4.015 -1.425 1.00 96.25 130 VAL A O 1
ATOM 962 N N . ALA A 1 131 ? 3.738 -2.849 -1.952 1.00 96.50 131 ALA A N 1
ATOM 963 C CA . ALA A 1 131 ? 3.160 -2.932 -0.610 1.00 96.50 131 ALA A CA 1
ATOM 964 C C . ALA A 1 131 ? 2.922 -4.387 -0.183 1.00 96.50 131 ALA A C 1
ATOM 966 O O . ALA A 1 131 ? 3.379 -4.788 0.879 1.00 96.50 131 ALA A O 1
ATOM 967 N N . GLN A 1 132 ? 2.283 -5.207 -1.017 1.00 96.44 132 GLN A N 1
ATOM 968 C CA . GLN A 1 132 ? 2.025 -6.617 -0.715 1.00 96.44 132 GLN A CA 1
ATOM 969 C C . GLN A 1 132 ? 3.301 -7.409 -0.402 1.00 96.44 132 GLN A C 1
ATOM 971 O O . GLN A 1 132 ? 3.314 -8.201 0.537 1.00 96.44 132 GLN A O 1
ATOM 976 N N . LEU A 1 133 ? 4.384 -7.184 -1.151 1.00 96.25 133 LEU A N 1
ATOM 977 C CA . LEU A 1 133 ? 5.660 -7.869 -0.926 1.00 96.25 133 LEU A CA 1
ATOM 978 C C . LEU A 1 133 ? 6.350 -7.388 0.359 1.00 96.25 133 LEU A C 1
ATOM 980 O O . LEU A 1 133 ? 6.856 -8.208 1.120 1.00 96.25 133 LEU A O 1
ATOM 984 N N . VAL A 1 134 ? 6.306 -6.084 0.653 1.00 95.44 134 VAL A N 1
ATOM 985 C CA . VAL A 1 134 ? 6.795 -5.539 1.934 1.00 95.44 134 VAL A CA 1
ATOM 986 C C . VAL A 1 134 ? 5.964 -6.059 3.111 1.00 95.44 134 VAL A C 1
ATOM 988 O O . VAL A 1 134 ? 6.513 -6.360 4.169 1.00 95.44 134 VAL A O 1
ATOM 991 N N . LEU A 1 135 ? 4.651 -6.205 2.934 1.00 95.06 135 LEU A N 1
ATOM 992 C CA . LEU A 1 135 ? 3.772 -6.796 3.935 1.00 95.06 135 LEU A CA 1
ATOM 993 C C . LEU A 1 135 ? 4.122 -8.270 4.168 1.00 95.06 135 LEU A C 1
ATOM 995 O O . LEU A 1 135 ? 4.255 -8.686 5.315 1.00 95.06 135 LEU A O 1
ATOM 999 N N . ALA A 1 136 ? 4.338 -9.045 3.104 1.00 94.50 136 ALA A N 1
ATOM 1000 C CA . ALA A 1 136 ? 4.729 -10.450 3.206 1.00 94.50 136 ALA A CA 1
ATOM 1001 C C . ALA A 1 136 ? 6.045 -10.642 3.967 1.00 94.50 136 ALA A C 1
ATOM 1003 O O . ALA A 1 136 ? 6.175 -11.593 4.735 1.00 94.50 136 ALA A O 1
ATOM 1004 N N . ASP A 1 137 ? 6.996 -9.718 3.821 1.00 92.88 137 ASP A N 1
ATOM 1005 C CA . ASP A 1 137 ? 8.227 -9.722 4.615 1.00 92.88 137 ASP A CA 1
ATOM 1006 C C . ASP A 1 137 ? 7.975 -9.490 6.114 1.00 92.88 137 ASP A C 1
ATOM 1008 O O . ASP A 1 137 ? 8.732 -9.987 6.948 1.00 92.88 137 ASP A O 1
ATOM 1012 N N . ALA A 1 138 ? 6.941 -8.719 6.462 1.00 92.12 138 ALA A N 1
ATOM 1013 C CA . ALA A 1 138 ? 6.605 -8.383 7.843 1.00 92.12 138 ALA A CA 1
ATOM 1014 C C . ALA A 1 138 ? 5.778 -9.477 8.535 1.00 92.12 138 ALA A C 1
ATOM 1016 O O . ALA A 1 138 ? 6.033 -9.794 9.696 1.00 92.12 138 ALA A O 1
ATOM 1017 N N . VAL A 1 139 ? 4.782 -10.037 7.840 1.00 91.06 139 VAL A N 1
ATOM 1018 C CA . VAL A 1 139 ? 3.768 -10.925 8.445 1.00 91.06 139 VAL A CA 1
ATOM 1019 C C . VAL A 1 139 ? 3.715 -12.331 7.848 1.00 91.06 139 VAL A C 1
ATOM 1021 O O . VAL A 1 139 ? 2.944 -13.167 8.315 1.00 91.06 139 VAL A O 1
ATOM 1024 N N . GLY A 1 140 ? 4.548 -12.616 6.849 1.00 91.75 140 GLY A N 1
ATOM 1025 C CA . GLY A 1 140 ? 4.551 -13.871 6.103 1.00 91.75 140 GLY A CA 1
ATOM 1026 C C . GLY A 1 140 ? 3.634 -13.848 4.869 1.00 91.75 140 GLY A C 1
ATOM 1027 O O . GLY A 1 140 ? 2.686 -13.059 4.802 1.00 91.75 140 GLY A O 1
ATOM 1028 N N . PRO A 1 141 ? 3.904 -14.718 3.876 1.00 90.94 141 PRO A N 1
ATOM 1029 C CA . PRO A 1 141 ? 3.207 -14.715 2.589 1.00 90.94 141 PRO A CA 1
ATOM 1030 C C . PRO A 1 141 ? 1.724 -15.072 2.711 1.00 90.94 141 PRO A C 1
ATOM 1032 O O . PRO A 1 141 ? 0.913 -14.444 2.042 1.00 90.94 141 PRO A O 1
ATOM 1035 N N . ASP A 1 142 ? 1.353 -16.001 3.596 1.00 89.31 142 ASP A N 1
ATOM 1036 C CA . ASP A 1 142 ? -0.043 -16.435 3.750 1.00 89.31 142 ASP A CA 1
ATOM 1037 C C . ASP A 1 142 ? -0.939 -15.290 4.251 1.00 89.31 142 ASP A C 1
ATOM 1039 O O . ASP A 1 142 ? -1.980 -14.998 3.665 1.00 89.31 142 ASP A O 1
ATOM 1043 N N . ALA A 1 143 ? -0.498 -14.577 5.293 1.00 88.62 143 ALA A N 1
ATOM 1044 C CA . ALA A 1 143 ? -1.234 -13.436 5.835 1.00 88.62 143 ALA A CA 1
ATOM 1045 C C . ALA A 1 143 ? -1.298 -12.266 4.837 1.00 88.62 143 ALA A C 1
ATOM 1047 O O . ALA A 1 143 ? -2.322 -11.592 4.736 1.00 88.62 143 ALA A O 1
ATOM 1048 N N . ALA A 1 144 ? -0.226 -12.040 4.073 1.00 92.50 144 ALA A N 1
ATOM 1049 C CA . ALA A 1 144 ? -0.210 -11.023 3.026 1.00 92.50 144 ALA A CA 1
ATOM 1050 C C . ALA A 1 144 ? -1.088 -11.398 1.815 1.00 92.50 144 ALA A C 1
ATOM 1052 O O . ALA A 1 144 ? -1.697 -10.513 1.212 1.00 92.50 144 ALA A O 1
ATOM 1053 N N . ALA A 1 145 ? -1.200 -12.686 1.475 1.00 91.94 145 ALA A N 1
ATOM 1054 C CA . ALA A 1 145 ? -2.050 -13.189 0.393 1.00 91.94 145 ALA A CA 1
ATOM 1055 C C . ALA A 1 145 ? -3.549 -13.046 0.688 1.00 91.94 145 ALA A C 1
ATOM 1057 O O . ALA A 1 145 ? -4.355 -12.897 -0.236 1.00 91.94 145 ALA A O 1
ATOM 1058 N N . ASP A 1 146 ? -3.920 -13.044 1.968 1.00 91.88 146 ASP A N 1
ATOM 1059 C CA . ASP A 1 146 ? -5.286 -12.802 2.427 1.00 91.88 146 ASP A CA 1
ATOM 1060 C C . ASP A 1 146 ? -5.661 -11.312 2.510 1.00 91.88 146 ASP A C 1
ATOM 1062 O O . ASP A 1 146 ? -6.842 -11.007 2.714 1.00 91.88 146 ASP A O 1
ATOM 1066 N N . ALA A 1 147 ? -4.703 -10.394 2.328 1.00 93.75 147 ALA A N 1
ATOM 1067 C CA . ALA A 1 147 ? -4.941 -8.958 2.426 1.00 93.75 147 ALA A CA 1
ATOM 1068 C C . ALA A 1 147 ? -5.940 -8.457 1.367 1.00 93.75 147 ALA A C 1
ATOM 1070 O O . ALA A 1 147 ? -5.899 -8.846 0.193 1.00 93.75 147 ALA A O 1
ATOM 1071 N N . LEU A 1 148 ? -6.825 -7.546 1.778 1.00 95.50 148 LEU A N 1
ATOM 1072 C CA . LEU A 1 148 ? -7.712 -6.833 0.864 1.00 95.50 148 LEU A CA 1
ATOM 1073 C C . LEU A 1 148 ? -6.903 -5.786 0.099 1.00 95.50 148 LEU A C 1
ATOM 1075 O O . LEU A 1 148 ? -6.334 -4.888 0.710 1.00 95.50 148 LEU A O 1
ATOM 1079 N N . VAL A 1 149 ? -6.863 -5.860 -1.229 1.00 96.75 149 VAL A N 1
ATOM 1080 C CA . VAL A 1 149 ? -6.193 -4.844 -2.046 1.00 96.75 149 VAL A CA 1
ATOM 1081 C C . VAL A 1 149 ? -7.224 -3.907 -2.648 1.00 96.75 149 VAL A C 1
ATOM 1083 O O . VAL A 1 149 ? -8.175 -4.353 -3.289 1.00 96.75 149 VAL A O 1
ATOM 1086 N N . VAL A 1 150 ? -7.002 -2.611 -2.465 1.00 97.12 150 VAL A N 1
ATOM 1087 C CA . VAL A 1 150 ? -7.743 -1.518 -3.083 1.00 97.12 150 VAL A CA 1
ATOM 1088 C C . VAL A 1 150 ? -6.780 -0.703 -3.936 1.00 97.12 150 VAL A C 1
ATOM 1090 O O . VAL A 1 150 ? -5.834 -0.080 -3.454 1.00 97.12 150 VAL A O 1
ATOM 1093 N N . GLU A 1 151 ? -7.041 -0.714 -5.232 1.00 96.38 151 GLU A N 1
ATOM 1094 C CA . GLU A 1 151 ? -6.328 0.046 -6.245 1.00 96.38 151 GLU A CA 1
ATOM 1095 C C . GLU A 1 151 ? -7.237 1.168 -6.728 1.00 96.38 151 GLU A C 1
ATOM 1097 O O . GLU A 1 151 ? -8.388 0.906 -7.074 1.00 96.38 151 GLU A O 1
ATOM 1102 N N . LEU A 1 152 ? -6.746 2.404 -6.766 1.00 95.69 152 LEU A N 1
ATOM 1103 C CA . LEU A 1 152 ? -7.549 3.567 -7.144 1.00 95.69 152 LEU A CA 1
ATOM 1104 C C . LEU A 1 152 ? -7.026 4.211 -8.421 1.00 95.69 152 LEU A C 1
ATOM 1106 O O . LEU A 1 152 ? -5.838 4.523 -8.520 1.00 95.69 152 LEU A O 1
ATOM 1110 N N . ALA A 1 153 ? -7.932 4.448 -9.370 1.00 93.25 153 ALA A N 1
ATOM 1111 C CA . ALA A 1 153 ? -7.691 5.403 -10.444 1.00 93.25 153 ALA A CA 1
ATOM 1112 C C . ALA A 1 153 ? -7.637 6.839 -9.896 1.00 93.25 153 ALA A C 1
ATOM 1114 O O . ALA A 1 153 ? -8.183 7.129 -8.831 1.00 93.25 153 ALA A O 1
ATOM 1115 N N . GLU A 1 154 ? -6.987 7.735 -10.640 1.00 86.38 154 GLU A N 1
ATOM 1116 C CA . GLU A 1 154 ? -6.797 9.134 -10.239 1.00 86.38 154 GLU A CA 1
ATOM 1117 C C . GLU A 1 154 ? -8.128 9.901 -10.111 1.00 86.38 154 GLU A C 1
ATOM 1119 O O . GLU A 1 154 ? -8.308 10.647 -9.151 1.00 86.38 154 GLU A O 1
ATOM 1124 N N . ASP A 1 155 ? -9.085 9.630 -11.006 1.00 83.50 155 ASP A N 1
ATOM 1125 C CA . ASP A 1 155 ? -10.349 10.373 -11.146 1.00 83.50 155 ASP A CA 1
ATOM 1126 C C . ASP A 1 155 ? -11.557 9.689 -10.467 1.00 83.50 155 ASP A C 1
ATOM 1128 O O . ASP A 1 155 ? -12.642 9.583 -11.044 1.00 83.50 155 ASP A O 1
ATOM 1132 N N . GLY A 1 156 ? -11.384 9.162 -9.253 1.00 85.31 156 GLY A N 1
ATOM 1133 C CA . GLY A 1 156 ? -12.502 8.591 -8.490 1.00 85.31 156 GLY A CA 1
ATOM 1134 C C . GLY A 1 156 ? -13.489 9.663 -8.011 1.00 85.31 156 GLY A C 1
ATOM 1135 O O . GLY A 1 156 ? -13.066 10.682 -7.472 1.00 85.31 156 GLY A O 1
ATOM 1136 N N . ASP A 1 157 ? -14.796 9.429 -8.169 1.00 94.19 157 ASP A N 1
ATOM 1137 C CA . ASP A 1 157 ? -15.817 10.295 -7.566 1.00 94.19 157 ASP A CA 1
ATOM 1138 C C . ASP A 1 157 ? -15.961 10.055 -6.049 1.00 94.19 157 ASP A C 1
ATOM 1140 O O . ASP A 1 157 ? -15.537 9.027 -5.515 1.00 94.19 157 ASP A O 1
ATOM 1144 N N . ASP A 1 158 ? -16.574 11.003 -5.337 1.00 95.31 158 ASP A N 1
ATOM 1145 C CA . ASP A 1 158 ? -16.707 10.949 -3.873 1.00 95.31 158 ASP A CA 1
ATOM 1146 C C . ASP A 1 158 ? -17.433 9.688 -3.377 1.00 95.31 158 ASP A C 1
ATOM 1148 O O . ASP A 1 158 ? -17.117 9.164 -2.307 1.00 95.31 158 ASP A O 1
ATOM 1152 N N . ALA A 1 159 ? -18.405 9.185 -4.147 1.00 96.38 159 ALA A N 1
ATOM 1153 C CA . ALA A 1 159 ? -19.170 7.995 -3.785 1.00 96.38 159 ALA A CA 1
ATOM 1154 C C . ALA A 1 159 ? -18.299 6.736 -3.857 1.00 96.38 159 ALA A C 1
ATOM 1156 O O . ALA A 1 159 ? -18.344 5.896 -2.955 1.00 96.38 159 ALA A O 1
ATOM 1157 N N . LEU A 1 160 ? -17.470 6.628 -4.896 1.00 96.00 160 LEU A N 1
ATOM 1158 C CA . LEU A 1 160 ? -16.477 5.577 -5.030 1.00 96.00 160 LEU A CA 1
ATOM 1159 C C . LEU A 1 160 ? -15.457 5.653 -3.893 1.00 96.00 160 LEU A C 1
ATOM 1161 O O . LEU A 1 160 ? -15.229 4.649 -3.227 1.00 96.00 160 LEU A O 1
ATOM 1165 N N . LEU A 1 161 ? -14.877 6.826 -3.627 1.00 95.81 161 LEU A N 1
ATOM 1166 C CA . LEU A 1 161 ? -13.877 6.999 -2.567 1.00 95.81 161 LEU A CA 1
ATOM 1167 C C . LEU A 1 161 ? -14.442 6.635 -1.184 1.00 95.81 161 LEU A C 1
ATOM 1169 O O . LEU A 1 161 ? -13.774 5.951 -0.407 1.00 95.81 161 LEU A O 1
ATOM 1173 N N . ALA A 1 162 ? -15.690 7.015 -0.894 1.00 96.44 162 ALA A N 1
ATOM 1174 C CA . ALA A 1 162 ? -16.373 6.628 0.337 1.00 96.44 162 ALA A CA 1
ATOM 1175 C C . ALA A 1 162 ? -16.563 5.107 0.444 1.00 96.44 162 ALA A C 1
ATOM 1177 O O . ALA A 1 162 ? -16.261 4.541 1.493 1.00 96.44 162 ALA A O 1
ATOM 1178 N N . ALA A 1 163 ? -16.982 4.439 -0.637 1.00 96.50 163 ALA A N 1
ATOM 1179 C CA . ALA A 1 163 ? -17.125 2.983 -0.660 1.00 96.50 163 ALA A CA 1
ATOM 1180 C C . ALA A 1 163 ? -15.781 2.267 -0.440 1.00 96.50 163 ALA A C 1
ATOM 1182 O O . ALA A 1 163 ? -15.709 1.286 0.292 1.00 96.50 163 ALA A O 1
ATOM 1183 N N . MET A 1 164 ? -14.690 2.781 -1.015 1.00 97.06 164 MET A N 1
ATOM 1184 C CA . MET A 1 164 ? -13.344 2.229 -0.810 1.00 97.06 164 MET A CA 1
ATOM 1185 C C . MET A 1 164 ? -12.851 2.420 0.628 1.00 97.06 164 MET A C 1
ATOM 1187 O O . MET A 1 164 ? -12.199 1.536 1.182 1.00 97.06 164 MET A O 1
ATOM 1191 N N . ALA A 1 165 ? -13.186 3.550 1.254 1.00 96.12 165 ALA A N 1
ATOM 1192 C CA . ALA A 1 165 ? -12.919 3.775 2.670 1.00 96.12 165 ALA A CA 1
ATOM 1193 C C . ALA A 1 165 ? -13.777 2.874 3.578 1.00 96.12 165 ALA A C 1
ATOM 1195 O O . ALA A 1 165 ? -13.321 2.511 4.658 1.00 96.12 165 ALA A O 1
ATOM 1196 N N . ASP A 1 166 ? -14.998 2.511 3.175 1.00 95.25 166 ASP A N 1
ATOM 1197 C CA . ASP A 1 166 ? -15.833 1.555 3.914 1.00 95.25 166 ASP A CA 1
ATOM 1198 C C . ASP A 1 166 ? -15.216 0.147 3.877 1.00 95.25 166 ASP A C 1
ATOM 1200 O O . ASP A 1 166 ? -14.993 -0.441 4.931 1.00 95.25 166 ASP A O 1
ATOM 1204 N N . GLU A 1 167 ? -14.832 -0.342 2.693 1.00 94.75 167 GLU A N 1
ATOM 1205 C CA . GLU A 1 167 ? -14.164 -1.645 2.516 1.00 94.75 167 GLU A CA 1
ATOM 1206 C C . GLU A 1 167 ? -12.858 -1.751 3.329 1.00 94.75 167 GLU A C 1
ATOM 1208 O O . GLU A 1 167 ? -12.591 -2.755 3.990 1.00 94.75 167 GLU A O 1
ATOM 1213 N N . LEU A 1 168 ? -12.036 -0.696 3.326 1.00 95.31 168 LEU A N 1
ATOM 1214 C CA . LEU A 1 168 ? -10.791 -0.656 4.104 1.00 95.31 168 LEU A CA 1
ATOM 1215 C C . LEU A 1 168 ? -11.016 -0.422 5.602 1.00 95.31 168 LEU A C 1
ATOM 1217 O O . LEU A 1 168 ? -10.138 -0.748 6.398 1.00 95.31 168 LEU A O 1
ATOM 1221 N N . GLY A 1 169 ? -12.167 0.126 5.998 1.00 91.75 169 GLY A N 1
ATOM 1222 C CA . GLY A 1 169 ? -12.521 0.364 7.399 1.00 91.75 169 GLY A CA 1
ATOM 1223 C C . GLY A 1 169 ? -12.708 -0.920 8.211 1.00 91.75 169 GLY A C 1
ATOM 1224 O O . GLY A 1 169 ? -12.586 -0.885 9.433 1.00 91.75 169 GLY A O 1
ATOM 1225 N N . ASP A 1 170 ? -12.939 -2.049 7.536 1.00 89.50 170 ASP A N 1
ATOM 1226 C CA . ASP A 1 170 ? -13.033 -3.385 8.137 1.00 89.50 170 ASP A CA 1
ATOM 1227 C C . ASP A 1 170 ? -11.662 -4.059 8.357 1.00 89.50 170 ASP A C 1
ATOM 1229 O O . ASP A 1 170 ? -11.588 -5.159 8.924 1.00 89.50 170 ASP A O 1
ATOM 1233 N N . CYS A 1 171 ? -10.576 -3.429 7.896 1.00 91.19 171 CYS A N 1
ATOM 1234 C CA . CYS A 1 171 ? -9.209 -3.877 8.138 1.00 91.19 171 CYS A CA 1
ATOM 1235 C C . CYS A 1 171 ? -8.690 -3.324 9.471 1.00 91.19 171 CYS A C 1
ATOM 1237 O O . CYS A 1 171 ? -8.919 -2.169 9.823 1.00 91.19 171 CYS A O 1
ATOM 1239 N N . ASP A 1 172 ? -7.918 -4.135 10.190 1.00 90.62 172 ASP A N 1
ATOM 1240 C CA . ASP A 1 172 ? -7.260 -3.716 11.428 1.00 90.62 172 ASP A CA 1
ATOM 1241 C C . ASP A 1 172 ? -6.070 -2.786 11.136 1.00 90.62 172 ASP A C 1
ATOM 1243 O O . ASP A 1 172 ? -5.741 -1.903 11.936 1.00 90.62 172 ASP A O 1
ATOM 1247 N N . ALA A 1 173 ? -5.426 -2.993 9.981 1.00 92.44 173 ALA A N 1
ATOM 1248 C CA . ALA A 1 173 ? -4.253 -2.246 9.567 1.00 92.44 173 ALA A CA 1
ATOM 1249 C C . ALA A 1 173 ? -4.068 -2.166 8.054 1.00 92.44 173 ALA A C 1
ATOM 1251 O O . ALA A 1 173 ? -4.423 -3.079 7.306 1.00 92.44 173 ALA A O 1
ATOM 1252 N N . LEU A 1 174 ? -3.445 -1.074 7.622 1.00 95.00 174 LEU A N 1
ATOM 1253 C CA . LEU A 1 174 ? -3.285 -0.711 6.226 1.00 95.00 174 LEU A CA 1
ATOM 1254 C C . LEU A 1 174 ? -1.820 -0.480 5.865 1.00 95.00 174 LEU A C 1
ATOM 1256 O O . LEU A 1 174 ? -1.070 0.184 6.584 1.00 95.00 174 LEU A O 1
ATOM 1260 N N . LEU A 1 175 ? -1.435 -0.958 4.690 1.00 95.69 175 LEU A N 1
ATOM 1261 C CA . LEU A 1 175 ? -0.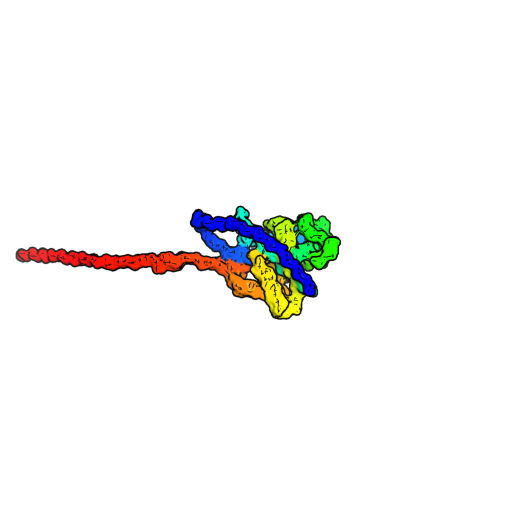202 -0.557 4.033 1.00 95.69 175 LEU A CA 1
ATOM 1262 C C . LEU A 1 175 ? -0.541 0.254 2.787 1.00 95.69 175 LEU A C 1
ATOM 1264 O O . LEU A 1 175 ? -1.192 -0.233 1.863 1.00 95.69 175 LEU A O 1
ATOM 1268 N N . VAL A 1 176 ? -0.111 1.509 2.773 1.00 95.69 176 VAL A N 1
ATOM 1269 C CA . VAL A 1 176 ? -0.412 2.458 1.705 1.00 95.69 176 VAL A CA 1
ATOM 1270 C C . VAL A 1 176 ? 0.835 2.639 0.849 1.00 95.69 176 VAL A C 1
ATOM 1272 O O . VAL A 1 176 ? 1.846 3.161 1.317 1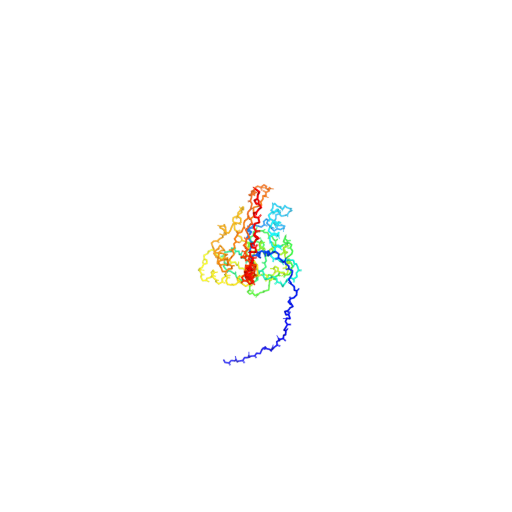.00 95.69 176 VAL A O 1
ATOM 1275 N N . ALA A 1 177 ? 0.774 2.215 -0.410 1.00 93.62 177 ALA A N 1
ATOM 1276 C CA . ALA A 1 177 ? 1.813 2.519 -1.386 1.00 93.62 177 ALA A CA 1
ATOM 1277 C C . ALA A 1 177 ? 1.469 3.827 -2.094 1.00 93.62 177 ALA A C 1
ATOM 1279 O O . ALA A 1 177 ? 0.482 3.905 -2.819 1.00 93.62 177 ALA A O 1
ATOM 1280 N N . GLY A 1 178 ? 2.299 4.847 -1.926 1.00 83.38 178 GLY A N 1
ATOM 1281 C CA . GLY A 1 178 ? 2.113 6.133 -2.587 1.00 83.38 178 GLY A CA 1
ATOM 1282 C C . GLY A 1 178 ? 3.269 7.086 -2.311 1.00 83.38 178 GLY A C 1
ATOM 1283 O O . GLY A 1 178 ? 4.113 6.825 -1.456 1.00 83.38 178 GLY A O 1
ATOM 1284 N N . GLY A 1 179 ? 3.338 8.180 -3.061 1.00 68.00 179 GLY A N 1
ATOM 1285 C CA . GLY A 1 179 ? 4.438 9.134 -2.960 1.00 68.00 179 GLY A CA 1
ATOM 1286 C C . GLY A 1 179 ? 5.379 9.117 -4.156 1.00 68.00 179 GLY A C 1
ATOM 1287 O O . GLY A 1 179 ? 5.614 8.074 -4.771 1.00 68.00 179 GLY A O 1
ATOM 1288 N N . ASP A 1 180 ? 5.955 10.282 -4.439 1.00 68.81 180 ASP A N 1
ATOM 1289 C CA . ASP A 1 180 ? 7.077 10.416 -5.359 1.00 68.81 180 ASP A CA 1
ATOM 1290 C C . ASP A 1 180 ? 8.320 9.682 -4.820 1.00 68.81 180 ASP A C 1
ATOM 1292 O O . ASP A 1 180 ? 8.517 9.565 -3.600 1.00 68.81 180 ASP A O 1
ATOM 1296 N N . PRO A 1 181 ? 9.224 9.213 -5.701 1.00 58.72 181 PRO A N 1
ATOM 1297 C CA . PRO A 1 181 ? 10.526 8.709 -5.283 1.00 58.72 181 PRO A CA 1
ATOM 1298 C C . PRO A 1 181 ? 11.276 9.767 -4.451 1.00 58.72 181 PRO A C 1
ATOM 1300 O O . PRO A 1 181 ? 11.700 10.794 -4.973 1.00 58.72 181 PRO A O 1
ATOM 1303 N N . GLY A 1 182 ? 11.445 9.511 -3.149 1.00 55.22 182 GLY A N 1
ATOM 1304 C CA . GLY A 1 182 ? 12.131 10.406 -2.202 1.00 55.22 182 GLY A CA 1
ATOM 1305 C C . GLY A 1 182 ? 11.235 11.033 -1.135 1.00 55.22 182 GLY A C 1
ATOM 1306 O O . GLY A 1 182 ? 11.728 11.466 -0.099 1.00 55.22 182 GLY A O 1
ATOM 1307 N N . THR A 1 183 ? 9.914 11.031 -1.311 1.00 56.34 183 THR A N 1
ATOM 1308 C CA . THR A 1 183 ? 8.975 11.560 -0.313 1.00 56.34 183 THR A CA 1
ATOM 1309 C C . THR A 1 183 ? 7.735 10.671 -0.243 1.00 56.34 183 THR A C 1
ATOM 1311 O O . THR A 1 183 ? 6.842 10.762 -1.077 1.00 56.34 183 THR A O 1
ATOM 1314 N N . ALA A 1 184 ? 7.630 9.821 0.785 1.00 56.00 184 ALA A N 1
ATOM 1315 C CA . ALA A 1 184 ? 6.391 9.088 1.064 1.00 56.00 184 ALA A CA 1
ATOM 1316 C C . ALA A 1 184 ? 5.553 9.862 2.080 1.00 56.00 184 ALA A C 1
ATOM 1318 O O . ALA A 1 184 ? 5.392 9.472 3.235 1.00 56.00 184 ALA A O 1
ATOM 1319 N N . ARG A 1 185 ? 5.076 11.035 1.669 1.00 59.25 185 ARG A N 1
ATOM 1320 C CA . ARG A 1 185 ? 4.100 11.794 2.446 1.00 59.25 185 ARG A CA 1
ATOM 1321 C C . ARG A 1 185 ? 2.711 11.418 1.953 1.00 59.25 185 ARG A C 1
ATOM 1323 O O . ARG A 1 185 ? 2.519 11.142 0.776 1.00 59.25 185 ARG A O 1
ATOM 1330 N N . ALA A 1 186 ? 1.713 11.473 2.832 1.00 56.09 186 ALA A N 1
ATOM 1331 C CA . ALA A 1 186 ? 0.323 11.346 2.387 1.00 56.09 186 ALA A CA 1
ATOM 1332 C C . ALA A 1 186 ? 0.008 12.377 1.282 1.00 56.09 186 ALA A C 1
ATOM 1334 O O . ALA A 1 186 ? -0.598 12.042 0.276 1.00 56.09 186 ALA A O 1
ATOM 1335 N N . SER A 1 187 ? 0.561 13.592 1.395 1.00 56.06 187 SER A N 1
ATOM 1336 C CA . SER A 1 187 ? 0.429 14.658 0.395 1.00 56.06 187 SER A CA 1
ATOM 1337 C C . SER A 1 187 ? 1.101 14.383 -0.957 1.00 56.06 187 SER A C 1
ATOM 1339 O O . SER A 1 187 ? 0.927 15.177 -1.873 1.00 56.06 187 SER A O 1
ATOM 1341 N N . THR A 1 188 ? 1.924 13.339 -1.074 1.00 72.19 188 THR A N 1
ATOM 1342 C CA . THR A 1 188 ? 2.580 12.949 -2.334 1.00 72.19 188 THR A CA 1
ATOM 1343 C C . THR A 1 188 ? 1.942 11.705 -2.952 1.00 72.19 188 THR A C 1
ATOM 1345 O O . THR A 1 188 ? 2.353 11.262 -4.021 1.00 72.19 188 THR A O 1
ATOM 1348 N N . CYS A 1 189 ? 0.919 11.136 -2.308 1.00 83.94 189 CYS A N 1
ATOM 1349 C CA . CYS A 1 189 ? 0.068 10.132 -2.930 1.00 83.94 189 CYS A CA 1
ATOM 1350 C C . CYS A 1 189 ? -0.811 10.771 -4.017 1.00 83.94 189 CYS A C 1
ATOM 1352 O O . CYS A 1 189 ? -1.047 11.980 -4.021 1.00 83.94 189 CYS A O 1
ATOM 1354 N N . THR A 1 190 ? -1.334 9.948 -4.929 1.00 89.88 190 THR A N 1
ATOM 1355 C CA . THR A 1 190 ? -2.359 10.400 -5.882 1.00 89.88 190 THR A CA 1
ATOM 1356 C C . THR A 1 190 ? -3.595 10.913 -5.133 1.00 89.88 190 THR A C 1
ATOM 1358 O O . THR A 1 190 ? -3.922 10.321 -4.097 1.00 89.88 190 THR A O 1
ATOM 1361 N N . PRO A 1 191 ? -4.342 11.898 -5.670 1.00 90.81 191 PRO A N 1
ATOM 1362 C CA . PRO A 1 191 ? -5.510 12.480 -5.006 1.00 90.81 191 PRO A CA 1
ATOM 1363 C C . PRO A 1 191 ? -6.495 11.456 -4.422 1.00 90.81 191 PRO A C 1
ATOM 1365 O O . PRO A 1 191 ? -6.865 11.574 -3.257 1.00 90.81 191 PRO A O 1
ATOM 1368 N N . GLY A 1 192 ? -6.847 10.403 -5.172 1.00 92.62 192 GLY A N 1
ATOM 1369 C CA . GLY A 1 192 ? -7.766 9.360 -4.695 1.00 92.62 192 GLY A CA 1
ATOM 1370 C C . GLY A 1 192 ? -7.260 8.586 -3.469 1.00 92.62 192 GLY A C 1
ATOM 1371 O O . GLY A 1 192 ? -8.005 8.375 -2.515 1.00 92.62 192 GLY A O 1
ATOM 1372 N N . VAL A 1 193 ? -5.976 8.212 -3.447 1.00 94.44 193 VAL A N 1
ATOM 1373 C CA . VAL A 1 193 ? -5.348 7.537 -2.291 1.00 94.44 193 VAL A CA 1
ATOM 1374 C C . VAL A 1 193 ? -5.323 8.455 -1.072 1.00 94.44 193 VAL A C 1
ATOM 1376 O O . VAL A 1 193 ? -5.667 8.018 0.027 1.00 94.44 193 VAL A O 1
ATOM 1379 N N . THR A 1 194 ? -4.963 9.726 -1.265 1.00 92.44 194 THR A N 1
ATOM 1380 C CA . THR A 1 194 ? -4.975 10.735 -0.198 1.00 92.44 194 THR A CA 1
ATOM 1381 C C . THR A 1 194 ? -6.376 10.894 0.386 1.00 92.44 194 THR A C 1
ATOM 1383 O O . THR A 1 194 ? -6.535 10.810 1.600 1.00 92.44 194 THR A O 1
ATOM 1386 N N . ALA A 1 195 ? -7.399 11.024 -0.463 1.00 93.31 195 ALA A N 1
ATOM 1387 C CA . ALA A 1 195 ? -8.782 11.205 -0.033 1.00 93.31 195 ALA A CA 1
ATOM 1388 C C . ALA A 1 195 ? -9.313 10.014 0.785 1.00 93.31 195 ALA A C 1
ATOM 1390 O O . ALA A 1 195 ? -9.924 10.210 1.835 1.00 93.31 195 ALA A O 1
ATOM 1391 N N . VAL A 1 196 ? -9.044 8.774 0.359 1.00 95.75 196 VAL A N 1
ATOM 1392 C CA . VAL A 1 196 ? -9.447 7.575 1.120 1.00 95.75 196 VAL A CA 1
ATOM 1393 C C . VAL A 1 196 ? -8.734 7.506 2.472 1.00 95.75 196 VAL A C 1
ATOM 1395 O O . VAL A 1 196 ? -9.370 7.227 3.491 1.00 95.75 196 VAL A O 1
ATOM 1398 N N . LEU A 1 197 ? -7.433 7.800 2.512 1.00 93.88 197 LEU A N 1
ATOM 1399 C CA . LEU A 1 197 ? -6.661 7.807 3.754 1.00 93.88 197 LEU A CA 1
ATOM 1400 C C . LEU A 1 197 ? -7.148 8.888 4.732 1.00 93.88 197 LEU A C 1
ATOM 1402 O O . LEU A 1 197 ? -7.264 8.624 5.928 1.00 93.88 197 LEU A O 1
ATOM 1406 N N . GLU A 1 198 ? -7.484 10.078 4.234 1.00 93.31 198 GLU A N 1
ATOM 1407 C CA . GLU A 1 198 ? -8.053 11.166 5.035 1.00 93.31 198 GLU A CA 1
ATOM 1408 C C . GLU A 1 198 ? -9.452 10.828 5.567 1.00 93.31 198 GLU A C 1
ATOM 1410 O O . GLU A 1 198 ? -9.741 11.100 6.734 1.00 93.31 198 GLU A O 1
ATOM 1415 N N . LEU A 1 199 ? -10.305 10.180 4.764 1.00 95.44 199 LEU A N 1
ATOM 1416 C CA . LEU A 1 199 ? -11.620 9.698 5.203 1.00 95.44 199 LEU A CA 1
ATOM 1417 C C . LEU A 1 199 ? -11.499 8.687 6.349 1.00 95.44 199 LEU A C 1
ATOM 1419 O O . LEU A 1 199 ? -12.187 8.813 7.366 1.00 95.44 199 LEU A O 1
ATOM 1423 N N . LEU A 1 200 ? -10.609 7.704 6.209 1.00 94.81 200 LEU A N 1
ATOM 1424 C CA . LEU A 1 200 ? -10.329 6.713 7.249 1.00 94.81 200 LEU A CA 1
ATOM 1425 C C . LEU A 1 200 ? -9.785 7.372 8.518 1.00 94.81 200 LEU A C 1
ATOM 1427 O O . LEU A 1 200 ? -10.283 7.112 9.616 1.00 94.81 200 LEU A O 1
ATOM 1431 N N . ALA A 1 201 ? -8.825 8.287 8.367 1.00 93.31 201 ALA A N 1
ATOM 1432 C CA . ALA A 1 201 ? -8.258 9.022 9.485 1.00 93.31 201 ALA A CA 1
ATOM 1433 C C . ALA A 1 201 ? -9.308 9.863 10.221 1.00 93.31 201 ALA A C 1
ATOM 1435 O O . ALA A 1 201 ? -9.345 9.858 11.451 1.00 93.31 201 ALA A O 1
ATOM 1436 N N . ALA A 1 202 ? -10.202 10.539 9.496 1.00 93.94 202 ALA A N 1
ATOM 1437 C CA . ALA A 1 202 ? -11.284 11.319 10.088 1.00 93.94 202 ALA A CA 1
ATOM 1438 C C . ALA A 1 202 ? -12.267 10.435 10.874 1.00 93.94 202 ALA A C 1
ATOM 1440 O O . ALA A 1 202 ? -12.637 10.779 11.998 1.00 93.94 202 ALA A O 1
ATOM 1441 N N . ARG A 1 203 ? -12.653 9.277 10.321 1.00 92.06 203 ARG A N 1
ATOM 1442 C CA . ARG A 1 203 ? -13.572 8.317 10.962 1.00 92.06 203 ARG A CA 1
ATOM 1443 C C . ARG A 1 203 ? -12.969 7.673 12.207 1.00 92.06 203 ARG A C 1
ATOM 1445 O O . ARG A 1 203 ? -13.650 7.535 13.220 1.00 92.06 203 ARG A O 1
ATOM 1452 N N . GLY A 1 204 ? -11.696 7.294 12.135 1.00 89.00 204 GLY A N 1
ATOM 1453 C CA . GLY A 1 204 ? -10.972 6.641 13.224 1.00 89.00 204 GLY A CA 1
ATOM 1454 C C . GLY A 1 204 ? -10.334 7.603 14.229 1.00 89.00 204 GLY A C 1
ATOM 1455 O O . GLY A 1 204 ? -9.751 7.157 15.218 1.00 89.00 204 GLY A O 1
ATOM 1456 N N . GLY A 1 205 ? -10.406 8.916 13.988 1.00 90.56 205 GLY A N 1
ATOM 1457 C CA . GLY A 1 205 ? -9.699 9.918 14.785 1.00 90.56 205 GLY A CA 1
ATOM 1458 C C . GLY A 1 205 ? -8.182 9.707 14.781 1.00 90.56 205 GLY A C 1
ATOM 1459 O O . GLY A 1 205 ? -7.541 9.873 15.822 1.00 90.56 205 GLY A O 1
ATOM 1460 N N . TRP A 1 206 ? -7.626 9.281 13.643 1.00 92.62 206 TRP A N 1
ATOM 1461 C CA . TRP A 1 206 ? -6.206 8.987 13.495 1.00 92.62 206 TRP A CA 1
ATOM 1462 C C . TRP A 1 206 ? -5.379 10.266 13.391 1.00 92.62 206 TRP A C 1
ATOM 1464 O O . TRP A 1 206 ? -5.820 11.293 12.877 1.00 92.62 206 TRP A O 1
ATOM 1474 N N . THR A 1 207 ? -4.137 10.180 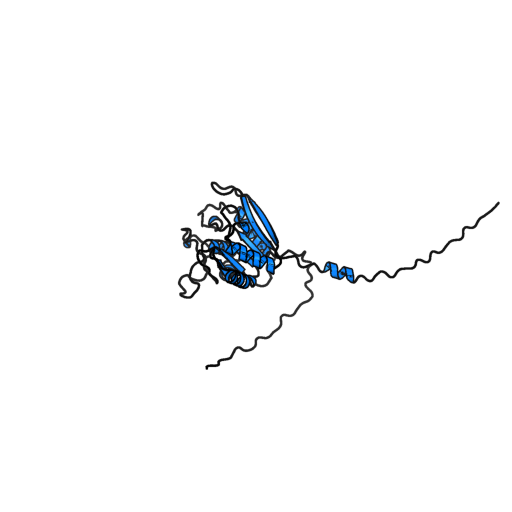13.846 1.00 91.69 207 THR A N 1
ATOM 1475 C CA . THR A 1 207 ? -3.128 11.228 13.696 1.00 91.69 207 THR A CA 1
ATOM 1476 C C . THR A 1 207 ? -1.914 10.678 12.971 1.00 91.69 207 THR A C 1
ATOM 1478 O O . THR A 1 207 ? -1.536 9.527 13.191 1.00 91.69 207 THR A O 1
ATOM 1481 N N . SER A 1 208 ? -1.302 11.495 12.115 1.00 92.19 208 SER A N 1
ATOM 1482 C CA . SER A 1 208 ? -0.110 11.110 11.365 1.00 92.19 208 SER A CA 1
ATOM 1483 C C . SER A 1 208 ? 1.178 11.490 12.098 1.00 92.19 208 SER A C 1
ATOM 1485 O O . SER A 1 208 ? 1.295 12.609 12.602 1.00 92.19 208 SER A O 1
ATOM 1487 N N . ALA A 1 209 ? 2.182 10.622 12.057 1.00 91.75 209 ALA A N 1
ATOM 1488 C CA . ALA A 1 209 ? 3.562 10.927 12.411 1.00 91.75 209 ALA A CA 1
ATOM 1489 C C . ALA A 1 209 ? 4.485 10.611 11.228 1.00 91.75 209 ALA A C 1
ATOM 1491 O O . ALA A 1 209 ? 4.215 9.703 10.447 1.00 91.75 209 ALA A O 1
ATOM 1492 N N . THR A 1 210 ? 5.590 11.348 11.106 1.00 91.62 210 THR A N 1
ATOM 1493 C CA . THR A 1 210 ? 6.569 11.145 10.031 1.00 91.62 210 THR A CA 1
ATOM 1494 C C . THR A 1 210 ? 7.924 10.787 10.616 1.00 91.62 210 THR A C 1
ATOM 1496 O O . THR A 1 210 ? 8.483 11.539 11.417 1.00 91.62 210 THR A O 1
ATOM 1499 N N . ARG A 1 211 ? 8.486 9.668 10.164 1.00 92.25 211 ARG A N 1
ATOM 1500 C CA . ARG A 1 211 ? 9.859 9.250 10.437 1.00 92.25 211 ARG A CA 1
ATOM 1501 C C . ARG A 1 211 ? 10.689 9.433 9.177 1.00 92.25 211 ARG A C 1
ATOM 1503 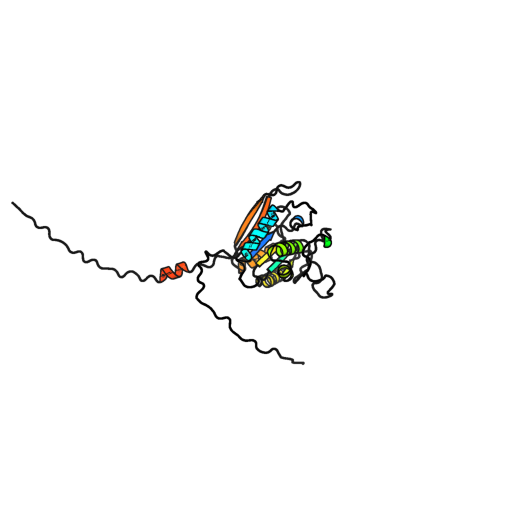O O . ARG A 1 211 ? 10.411 8.817 8.155 1.00 92.25 211 ARG A O 1
ATOM 1510 N N . SER A 1 212 ? 11.734 10.247 9.252 1.00 92.31 212 SER A N 1
ATOM 1511 C CA . SER A 1 212 ? 12.667 10.394 8.136 1.00 92.31 212 SER A CA 1
ATOM 1512 C C . SER A 1 212 ? 13.822 9.405 8.237 1.00 92.31 212 SER A C 1
ATOM 1514 O O . SER A 1 212 ? 14.399 9.208 9.306 1.00 92.31 212 SER A O 1
ATOM 1516 N N . VAL A 1 213 ? 14.183 8.819 7.103 1.00 93.69 213 VAL A N 1
ATOM 1517 C CA . VAL A 1 213 ? 15.258 7.847 6.936 1.00 93.69 213 VAL A CA 1
ATOM 1518 C C . VAL A 1 213 ? 16.272 8.415 5.956 1.00 93.69 213 VAL A C 1
ATOM 1520 O O . VAL A 1 213 ? 15.916 8.820 4.853 1.00 93.69 213 VAL A O 1
ATOM 1523 N N . VAL A 1 214 ? 17.539 8.438 6.361 1.00 93.38 214 VAL A N 1
ATOM 1524 C CA . VAL A 1 214 ? 18.645 8.831 5.484 1.00 93.38 214 VAL A CA 1
ATOM 1525 C C . VAL A 1 214 ? 19.123 7.606 4.712 1.00 93.38 214 VAL A C 1
ATOM 1527 O O . VAL A 1 214 ? 19.324 6.535 5.290 1.00 93.38 214 VAL A O 1
ATOM 1530 N N . VAL A 1 215 ? 19.308 7.768 3.408 1.00 91.81 215 VAL A N 1
ATOM 1531 C CA . VAL A 1 215 ? 19.784 6.739 2.488 1.00 91.81 215 VAL A CA 1
ATOM 1532 C C . VAL A 1 215 ? 20.998 7.272 1.740 1.00 91.81 215 VAL A C 1
ATOM 1534 O O . VAL A 1 215 ? 20.949 8.328 1.124 1.00 91.81 215 VAL A O 1
ATOM 1537 N N . THR A 1 216 ? 22.084 6.504 1.746 1.00 92.62 216 THR A N 1
ATOM 1538 C CA . THR A 1 216 ? 23.297 6.839 0.993 1.00 92.62 216 THR A CA 1
ATOM 1539 C C . THR A 1 216 ? 23.422 5.893 -0.193 1.00 92.62 216 THR A C 1
ATOM 1541 O O . THR A 1 216 ? 23.957 4.793 -0.062 1.00 92.62 216 THR A O 1
ATOM 1544 N N . ALA A 1 217 ? 22.912 6.308 -1.351 1.00 90.50 217 ALA A N 1
ATOM 1545 C CA . ALA A 1 217 ? 22.985 5.534 -2.586 1.00 90.50 217 ALA A CA 1
ATOM 1546 C C . ALA A 1 217 ? 23.141 6.461 -3.807 1.00 90.50 217 ALA A C 1
ATOM 1548 O O . ALA A 1 217 ? 22.496 7.510 -3.854 1.00 90.50 217 ALA A O 1
ATOM 1549 N N . PRO A 1 218 ? 23.970 6.101 -4.808 1.00 89.94 218 PRO A N 1
ATOM 1550 C CA . PRO A 1 218 ? 24.100 6.893 -6.028 1.00 89.94 218 PRO A CA 1
ATOM 1551 C C . PRO A 1 218 ? 22.753 7.089 -6.733 1.00 89.94 218 PRO A C 1
ATOM 1553 O O . PRO A 1 218 ? 21.994 6.134 -6.888 1.00 89.94 218 PRO A O 1
ATOM 1556 N N . HIS A 1 219 ? 22.496 8.313 -7.203 1.00 87.38 219 HIS A N 1
ATOM 1557 C CA . HIS A 1 219 ? 21.322 8.692 -8.010 1.00 87.38 219 HIS A CA 1
ATOM 1558 C C . HIS A 1 219 ? 19.955 8.553 -7.326 1.00 87.38 219 HIS A C 1
ATOM 1560 O O . HIS A 1 219 ? 18.929 8.708 -7.986 1.00 87.38 219 HIS A O 1
ATOM 1566 N N . LEU A 1 220 ? 19.930 8.294 -6.019 1.00 89.75 220 LEU A N 1
ATOM 1567 C CA . LEU A 1 220 ? 18.710 8.276 -5.227 1.00 89.75 220 LEU A CA 1
ATOM 1568 C C . LEU A 1 220 ? 18.633 9.519 -4.333 1.00 89.75 220 LEU A C 1
ATOM 1570 O O . LEU A 1 220 ? 19.674 10.059 -3.953 1.00 89.75 220 LEU A O 1
ATOM 1574 N N . PRO A 1 221 ? 17.416 9.950 -3.963 1.00 89.69 221 PRO A N 1
ATOM 1575 C CA . PRO A 1 221 ? 17.214 10.868 -2.851 1.00 89.69 221 PRO A CA 1
ATOM 1576 C C . PRO A 1 221 ? 17.981 10.421 -1.603 1.00 89.69 221 PRO A C 1
ATOM 1578 O O . PRO A 1 221 ? 18.037 9.230 -1.287 1.00 89.69 221 PRO A O 1
ATOM 1581 N N . ASP A 1 222 ? 18.561 11.384 -0.894 1.00 90.69 222 ASP A N 1
ATOM 1582 C CA . ASP A 1 222 ? 19.328 11.170 0.336 1.00 90.69 222 ASP A CA 1
ATOM 1583 C C . ASP A 1 222 ? 18.430 10.958 1.562 1.00 90.69 222 ASP A C 1
ATOM 1585 O O . ASP A 1 222 ? 18.864 10.441 2.593 1.00 90.69 222 ASP A O 1
ATOM 1589 N N . ARG A 1 223 ? 17.161 11.345 1.450 1.00 90.75 223 ARG A N 1
ATOM 1590 C CA . ARG A 1 223 ? 16.159 11.259 2.502 1.00 90.75 223 ARG A CA 1
ATOM 1591 C C . ARG A 1 223 ? 14.864 10.687 1.953 1.00 90.75 223 ARG A C 1
ATOM 1593 O O . ARG A 1 223 ? 14.432 11.043 0.865 1.00 90.75 223 ARG A O 1
ATOM 1600 N N . TYR A 1 224 ? 14.246 9.842 2.765 1.00 90.62 224 TYR A N 1
ATOM 1601 C CA . TYR A 1 224 ? 12.912 9.299 2.565 1.00 90.62 224 TYR A CA 1
ATOM 1602 C C . TYR A 1 224 ? 12.095 9.519 3.829 1.00 90.62 224 TYR A C 1
ATOM 1604 O O . TYR A 1 224 ? 12.633 9.480 4.933 1.00 90.62 224 TYR A O 1
ATOM 1612 N N . ASP A 1 225 ? 10.797 9.721 3.674 1.00 89.38 225 ASP A N 1
ATOM 1613 C CA . ASP A 1 225 ? 9.858 9.789 4.789 1.00 89.38 225 ASP A CA 1
ATOM 1614 C C . ASP A 1 225 ? 9.056 8.480 4.840 1.00 89.38 225 ASP A C 1
ATOM 1616 O O . ASP A 1 225 ? 8.729 7.924 3.797 1.00 89.38 225 ASP A O 1
ATOM 1620 N N . VAL A 1 226 ? 8.767 7.988 6.043 1.00 90.00 226 VAL A N 1
ATOM 1621 C CA . VAL A 1 226 ? 7.773 6.946 6.334 1.00 90.00 226 VAL A CA 1
ATOM 1622 C C . VAL A 1 226 ? 6.709 7.607 7.196 1.00 90.00 226 VAL A C 1
ATOM 1624 O O . VAL A 1 226 ? 7.037 8.180 8.239 1.00 90.00 226 VAL A O 1
ATOM 1627 N N . VAL A 1 227 ? 5.452 7.566 6.762 1.00 91.88 227 VAL A N 1
ATOM 1628 C CA . VAL A 1 227 ? 4.340 8.156 7.519 1.00 91.88 227 VAL A CA 1
ATOM 1629 C C . VAL A 1 227 ? 3.535 7.048 8.173 1.00 91.88 227 VAL A C 1
ATOM 1631 O O . VAL A 1 227 ? 3.141 6.094 7.513 1.00 91.88 227 VAL A O 1
ATOM 1634 N N . THR A 1 228 ? 3.266 7.182 9.464 1.00 93.38 228 THR A N 1
ATOM 1635 C CA . THR A 1 228 ? 2.380 6.287 10.207 1.00 93.38 228 THR A CA 1
ATOM 1636 C C . THR A 1 228 ? 1.128 7.034 10.628 1.00 93.38 228 THR A C 1
ATOM 1638 O O . THR A 1 228 ? 1.195 8.206 10.989 1.00 93.38 228 THR A O 1
ATOM 1641 N N . TRP A 1 229 ? -0.017 6.364 10.587 1.00 93.12 229 TRP A N 1
ATOM 1642 C CA . TRP A 1 229 ? -1.276 6.855 11.136 1.00 93.12 229 TRP A CA 1
ATOM 1643 C C . TRP A 1 229 ? -1.654 5.994 12.322 1.00 93.12 229 TRP A C 1
ATOM 1645 O O . TRP A 1 229 ? -1.676 4.769 12.217 1.00 93.12 229 TRP A O 1
ATOM 1655 N N . SER A 1 230 ? -1.940 6.625 1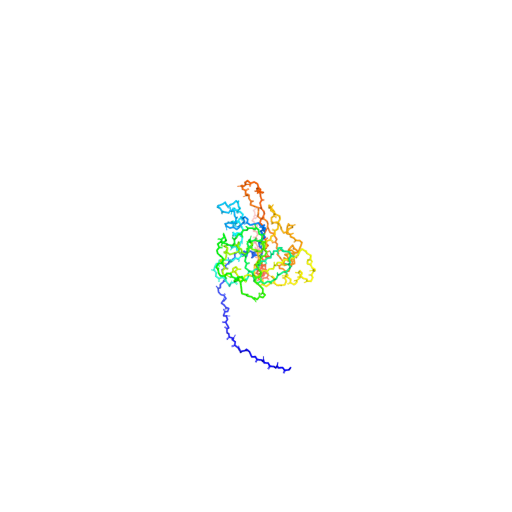3.450 1.00 91.44 230 SER A N 1
ATOM 1656 C CA . SER A 1 230 ? -2.252 5.937 14.697 1.00 91.44 230 SER A CA 1
ATOM 1657 C C . SER A 1 230 ? -3.498 6.532 15.341 1.00 91.44 230 SER A C 1
ATOM 1659 O O . SER A 1 230 ? -3.787 7.718 15.164 1.00 91.44 230 SER A O 1
ATOM 1661 N N . GLY A 1 231 ? -4.279 5.698 16.030 1.00 85.62 231 GLY A N 1
ATOM 1662 C CA . GLY A 1 231 ? -5.533 6.121 16.657 1.00 85.62 231 GLY A CA 1
ATOM 1663 C C . GLY A 1 231 ? -5.309 7.129 17.784 1.00 85.62 231 GLY A C 1
ATOM 1664 O O . GLY A 1 231 ? -4.186 7.442 18.164 1.00 85.62 231 GLY A O 1
ATOM 1665 N N . ARG A 1 232 ? -6.373 7.638 18.401 1.00 74.75 232 ARG A N 1
ATOM 1666 C CA . ARG A 1 232 ? -6.188 8.305 19.695 1.00 74.75 232 ARG A CA 1
ATOM 1667 C C . ARG A 1 232 ? -5.912 7.223 20.747 1.00 74.75 232 ARG A C 1
ATOM 1669 O O . ARG A 1 232 ? -6.660 6.244 20.777 1.00 74.75 232 ARG A O 1
ATOM 1676 N N . PRO A 1 233 ? -4.912 7.369 21.640 1.00 61.19 233 PRO A N 1
ATOM 1677 C CA . PRO A 1 233 ? -4.854 6.516 22.820 1.00 61.19 233 PRO A CA 1
ATOM 1678 C C . PRO A 1 233 ? -6.209 6.602 23.519 1.00 61.19 233 PRO A C 1
ATOM 1680 O O . PRO A 1 233 ? -6.685 7.710 23.791 1.00 61.19 233 PRO A O 1
ATOM 1683 N N . ALA A 1 234 ? -6.848 5.453 23.762 1.00 57.62 234 ALA A N 1
ATOM 1684 C CA . ALA A 1 234 ? -8.085 5.423 24.530 1.00 57.62 234 ALA A CA 1
ATOM 1685 C C . ALA A 1 234 ? -7.852 6.241 25.809 1.00 57.62 234 ALA A C 1
ATOM 1687 O O . ALA A 1 234 ? -6.787 6.078 26.420 1.00 57.62 234 ALA A O 1
ATOM 1688 N N . PRO A 1 235 ? -8.765 7.157 26.184 1.00 57.44 235 PRO A N 1
ATOM 1689 C CA . PRO A 1 235 ? -8.600 7.925 27.403 1.00 57.44 235 PRO A CA 1
ATOM 1690 C C . PRO A 1 235 ? -8.401 6.916 28.525 1.00 57.44 235 PRO A C 1
ATOM 1692 O O . PRO A 1 235 ? -9.292 6.132 28.836 1.00 57.44 235 PRO A O 1
ATOM 1695 N N . THR A 1 236 ? -7.188 6.862 29.072 1.00 59.09 236 THR A N 1
ATOM 1696 C CA . THR A 1 236 ? -6.922 6.022 30.229 1.00 59.09 236 THR A CA 1
ATOM 1697 C C . THR A 1 236 ? -7.897 6.486 31.294 1.00 59.09 236 THR A C 1
ATOM 1699 O O . THR A 1 236 ? -7.829 7.652 31.685 1.00 59.09 236 THR A O 1
ATOM 1702 N N . ASP A 1 237 ? -8.774 5.594 31.754 1.00 54.22 237 ASP A N 1
ATOM 1703 C CA . ASP A 1 237 ? -9.816 5.796 32.778 1.00 54.22 237 ASP A CA 1
ATOM 1704 C C . ASP A 1 237 ? -9.294 6.321 34.142 1.00 54.22 237 ASP A C 1
ATOM 1706 O O . ASP A 1 237 ? -9.982 6.307 35.161 1.00 54.22 237 ASP A O 1
ATOM 1710 N N . GLN A 1 238 ? -8.068 6.842 34.194 1.00 52.81 238 GLN A N 1
ATOM 1711 C CA . GLN A 1 238 ? -7.480 7.545 35.324 1.00 52.81 238 GLN A CA 1
ATOM 1712 C C . GLN A 1 238 ? -8.296 8.764 35.771 1.00 52.81 238 GLN A C 1
ATOM 1714 O O . GLN A 1 238 ? -8.222 9.127 36.944 1.00 52.81 238 GLN A O 1
ATOM 1719 N N . THR A 1 239 ? -9.120 9.363 34.906 1.00 52.38 239 THR A N 1
ATOM 1720 C CA . THR A 1 239 ? -10.019 10.456 35.312 1.00 52.38 239 THR A CA 1
ATOM 1721 C C . THR A 1 239 ? -11.279 9.953 36.029 1.00 52.38 239 THR A C 1
ATOM 1723 O O . THR A 1 239 ? -11.792 10.657 36.898 1.00 52.38 239 THR A O 1
ATOM 1726 N N . ALA A 1 240 ? -11.738 8.722 35.769 1.00 53.00 240 ALA A N 1
ATOM 1727 C CA . ALA A 1 240 ? -12.895 8.144 36.462 1.00 53.00 240 ALA A CA 1
ATOM 1728 C C . ALA A 1 240 ? -12.577 7.770 37.924 1.00 53.00 240 ALA A C 1
ATOM 1730 O O . ALA A 1 240 ? -13.442 7.856 38.795 1.00 53.00 240 ALA A O 1
ATOM 1731 N N . ALA A 1 241 ? -11.317 7.441 38.235 1.00 53.31 241 ALA A N 1
ATOM 1732 C CA . ALA A 1 241 ? -10.885 7.149 39.605 1.00 53.31 241 ALA A CA 1
ATOM 1733 C C . ALA A 1 241 ? -10.729 8.403 40.494 1.00 53.31 241 ALA A C 1
ATOM 1735 O O . ALA A 1 241 ? -10.779 8.292 41.719 1.00 53.31 241 ALA A O 1
ATOM 1736 N N . ALA A 1 242 ? -10.567 9.596 39.909 1.00 56.34 242 ALA A N 1
ATOM 1737 C CA . ALA A 1 242 ? -10.470 10.844 40.672 1.00 56.34 242 ALA A CA 1
ATOM 1738 C C . ALA A 1 242 ? -11.843 11.389 41.112 1.00 56.34 242 ALA A C 1
ATOM 1740 O O . ALA A 1 242 ? -11.927 12.075 42.126 1.00 56.34 242 ALA A O 1
ATOM 1741 N N . ALA A 1 243 ? -12.924 11.047 40.401 1.00 58.25 243 ALA A N 1
ATOM 1742 C CA . ALA A 1 243 ? -14.276 11.524 40.708 1.00 58.25 243 ALA A CA 1
ATOM 1743 C C . ALA A 1 243 ? -14.978 10.754 41.846 1.00 58.25 243 ALA A C 1
ATOM 1745 O O . ALA A 1 243 ? -16.017 11.197 42.325 1.00 58.25 243 ALA A O 1
ATOM 1746 N N . ASN A 1 244 ? -14.411 9.628 42.294 1.00 57.91 244 ASN A N 1
ATOM 1747 C CA . ASN A 1 244 ? -14.972 8.792 43.361 1.00 57.91 244 ASN A CA 1
ATOM 1748 C C . ASN A 1 244 ? -14.085 8.724 44.615 1.00 57.91 244 ASN A C 1
ATOM 1750 O O . ASN A 1 244 ? -14.292 7.857 45.465 1.00 57.91 244 ASN A O 1
ATOM 1754 N N . GLN A 1 245 ? -13.103 9.624 44.762 1.00 58.88 245 GLN A N 1
ATOM 1755 C CA . GLN A 1 245 ? -12.465 9.786 46.065 1.00 58.88 245 GLN A CA 1
ATOM 1756 C C . GLN A 1 245 ? -13.478 10.437 47.014 1.00 58.88 245 GLN A C 1
ATOM 1758 O O . GLN A 1 245 ? -13.914 11.559 46.746 1.00 58.88 245 GLN A O 1
ATOM 1763 N N . PRO A 1 246 ? -13.886 9.757 48.102 1.00 60.78 246 PRO A N 1
ATOM 1764 C CA . PRO A 1 246 ? -14.753 10.366 49.092 1.00 60.78 246 PRO A CA 1
ATOM 1765 C C . PRO A 1 246 ? -14.053 11.611 49.624 1.00 60.78 246 PRO A C 1
ATOM 1767 O O . PRO A 1 246 ? -12.930 11.531 50.128 1.00 60.78 246 PRO A O 1
ATOM 1770 N N . THR A 1 247 ? -14.713 12.759 49.486 1.00 67.94 247 THR A N 1
ATOM 1771 C CA . THR A 1 247 ? -14.311 14.013 50.118 1.00 67.94 247 THR A CA 1
ATOM 1772 C C . THR A 1 247 ? -13.922 13.704 51.564 1.00 67.94 247 THR A C 1
ATOM 1774 O O . THR A 1 247 ? -14.765 13.172 52.296 1.00 67.94 247 THR A O 1
ATOM 1777 N N . PRO A 1 248 ? -12.673 13.958 52.000 1.00 63.34 248 PRO A N 1
ATOM 1778 C CA . PRO A 1 248 ? -12.291 13.686 53.373 1.00 63.34 248 PRO A CA 1
ATOM 1779 C C . PRO A 1 248 ? -13.227 14.478 54.279 1.00 63.34 248 PRO A C 1
ATOM 1781 O O . PRO A 1 248 ? -13.330 15.702 54.168 1.00 63.34 248 PRO A O 1
ATOM 1784 N N . ALA A 1 249 ? -13.958 13.757 55.132 1.00 62.53 249 ALA A N 1
ATOM 1785 C CA . ALA A 1 249 ? -14.812 14.357 56.137 1.00 62.53 249 ALA A CA 1
ATOM 1786 C C . ALA A 1 249 ? -13.980 15.387 56.904 1.00 62.53 249 ALA A C 1
ATOM 1788 O O . ALA A 1 249 ? -12.901 15.083 57.413 1.00 62.53 249 ALA A O 1
ATOM 1789 N N . SER A 1 250 ? -14.472 16.622 56.913 1.00 60.53 250 SER A N 1
ATOM 1790 C CA . SER A 1 250 ? -13.822 17.764 57.534 1.00 60.53 250 SER A CA 1
ATOM 1791 C C . SER A 1 250 ? -13.659 17.495 59.031 1.00 60.53 250 SER A C 1
ATOM 1793 O O . SER A 1 250 ? -14.579 17.701 59.821 1.00 60.53 250 SER A O 1
ATOM 1795 N N . SER A 1 251 ? -12.487 17.000 59.423 1.00 61.31 251 SER A N 1
ATOM 1796 C CA . SER A 1 251 ? -12.089 16.809 60.813 1.00 61.31 251 SER A CA 1
ATOM 1797 C C . SER A 1 251 ? -12.007 18.177 61.484 1.00 61.31 251 SER A C 1
ATOM 1799 O O . SER A 1 251 ? -10.993 18.866 61.393 1.00 61.31 251 SER A O 1
ATOM 1801 N N . SER A 1 252 ? -13.083 18.594 62.153 1.00 63.16 252 SER A N 1
ATOM 1802 C CA . SER A 1 252 ? -13.070 19.744 63.056 1.00 63.16 252 SER A CA 1
ATOM 1803 C C . SER A 1 252 ? -12.059 19.496 64.177 1.00 63.16 252 SER A C 1
ATOM 1805 O O . SER A 1 252 ? -12.366 18.892 65.204 1.00 63.16 252 SER A O 1
ATOM 1807 N N . GLN A 1 253 ? -10.832 19.978 63.989 1.00 62.22 253 GLN A N 1
ATOM 1808 C CA . GLN A 1 253 ? -9.846 20.111 65.052 1.00 62.22 253 GLN A CA 1
ATOM 1809 C C . GLN A 1 253 ? -10.383 21.107 66.088 1.00 62.22 253 GLN A C 1
ATOM 1811 O O . GLN A 1 253 ? -10.345 22.323 65.902 1.00 62.22 253 GLN A O 1
ATOM 1816 N N . LYS A 1 254 ? -10.890 20.576 67.206 1.00 62.62 254 LYS A N 1
ATOM 1817 C CA . LYS A 1 254 ? -11.128 21.335 68.438 1.00 62.62 254 LYS A CA 1
ATOM 1818 C C . LYS A 1 254 ? -9.794 21.929 68.892 1.00 62.62 254 LYS A C 1
ATOM 1820 O O . LYS A 1 254 ? -8.924 21.233 69.409 1.00 62.62 254 LYS A O 1
ATOM 1825 N N . ARG A 1 255 ? -9.632 23.231 68.668 1.00 65.00 255 ARG A N 1
ATOM 1826 C CA . ARG A 1 255 ? -8.492 24.025 69.125 1.00 65.00 255 ARG A CA 1
ATOM 1827 C C . ARG A 1 255 ? -8.636 24.233 70.636 1.00 65.00 255 ARG A C 1
ATOM 1829 O O . ARG A 1 255 ? -9.353 25.123 71.079 1.00 65.00 255 ARG A O 1
ATOM 1836 N N . THR A 1 256 ? -8.003 23.376 71.431 1.00 69.88 256 THR A N 1
ATOM 1837 C CA . THR A 1 256 ? -7.933 23.542 72.889 1.00 69.88 256 THR A CA 1
ATOM 1838 C C . THR A 1 256 ? -7.031 24.735 73.206 1.00 69.88 256 THR A C 1
ATOM 1840 O O . THR A 1 256 ? -5.814 24.670 73.041 1.00 69.88 256 THR A O 1
ATOM 1843 N N . VAL A 1 257 ? -7.635 25.847 73.622 1.00 68.62 257 VAL A N 1
ATOM 1844 C CA . VAL A 1 257 ? -6.931 27.047 74.091 1.00 68.62 257 VAL A CA 1
ATOM 1845 C C . VAL A 1 257 ? -6.376 26.770 75.488 1.00 68.62 257 VAL A C 1
ATOM 1847 O O . VAL A 1 257 ? -7.120 26.431 76.405 1.00 68.62 257 VAL A O 1
ATOM 1850 N N . ARG A 1 258 ? -5.056 26.895 75.650 1.00 63.97 258 ARG A N 1
ATOM 1851 C CA . ARG A 1 258 ? -4.359 26.775 76.937 1.00 63.97 258 ARG A CA 1
ATOM 1852 C C . ARG A 1 258 ? -4.342 28.161 77.604 1.00 63.97 258 ARG A C 1
ATOM 1854 O O . ARG A 1 258 ? -3.854 29.092 76.967 1.00 63.97 258 ARG A O 1
ATOM 1861 N N . PRO A 1 259 ? -4.851 28.340 78.835 1.00 65.25 259 PRO A N 1
ATOM 1862 C CA . PRO A 1 259 ? -4.786 29.629 79.513 1.00 65.25 259 PRO A CA 1
ATOM 1863 C C . PRO A 1 259 ? -3.366 29.901 80.023 1.00 65.25 259 PRO A C 1
ATOM 1865 O O . PRO A 1 259 ? -2.766 29.083 80.724 1.00 65.25 259 PRO A O 1
ATOM 1868 N N . THR A 1 260 ? -2.834 31.063 79.657 1.00 69.12 260 THR A N 1
ATOM 1869 C CA . THR A 1 260 ? -1.565 31.602 80.148 1.00 69.12 260 THR A CA 1
ATOM 1870 C C . THR A 1 260 ? -1.760 32.094 81.582 1.00 69.12 260 THR A C 1
ATOM 1872 O O . THR A 1 260 ? -2.621 32.930 81.847 1.00 69.12 260 THR A O 1
ATOM 1875 N N . ARG A 1 261 ? -0.981 31.554 82.522 1.00 62.81 261 ARG A N 1
ATOM 1876 C CA . ARG A 1 261 ? -0.997 31.937 83.937 1.00 62.81 261 ARG A CA 1
ATOM 1877 C C . ARG A 1 261 ? -0.005 33.083 84.140 1.00 62.81 261 ARG A C 1
ATOM 1879 O O . ARG A 1 261 ? 1.200 32.865 84.062 1.00 62.81 261 ARG A O 1
ATOM 1886 N N . THR A 1 262 ? -0.512 34.287 84.375 1.00 61.47 262 THR A N 1
ATOM 1887 C CA . THR A 1 262 ? 0.292 35.452 84.761 1.00 61.47 262 THR A CA 1
ATOM 1888 C C . THR A 1 262 ? 0.725 35.291 86.218 1.00 61.47 262 THR A C 1
ATOM 1890 O O . THR A 1 262 ? -0.121 35.183 87.105 1.00 61.47 262 THR A O 1
ATOM 1893 N N . VAL A 1 263 ? 2.033 35.243 86.465 1.00 62.12 263 VAL A N 1
ATOM 1894 C CA . VAL A 1 263 ? 2.630 35.368 87.801 1.00 62.12 263 VAL A CA 1
ATOM 1895 C C . VAL A 1 263 ? 3.156 36.794 87.895 1.00 62.12 263 VAL A C 1
ATOM 1897 O O . VAL A 1 263 ? 4.068 37.156 87.158 1.00 62.12 263 VAL A O 1
ATOM 1900 N N . GLY A 1 264 ? 2.521 37.607 88.736 1.00 63.38 264 GLY A N 1
ATOM 1901 C CA . GLY A 1 264 ? 3.018 38.921 89.128 1.00 63.38 264 GLY A CA 1
ATOM 1902 C C . GLY A 1 264 ? 3.746 38.818 90.465 1.00 63.38 264 GLY A C 1
ATOM 1903 O O . GLY A 1 264 ? 3.241 38.178 91.389 1.00 63.38 264 GLY A O 1
ATOM 1904 N N . THR A 1 265 ? 4.915 39.442 90.523 1.00 63.84 265 THR A N 1
ATOM 1905 C CA . THR A 1 265 ? 5.641 39.868 91.727 1.00 63.84 265 THR A CA 1
ATOM 1906 C C . THR A 1 265 ? 5.705 41.380 91.718 1.00 63.84 265 THR A C 1
ATOM 1908 O O . THR A 1 265 ? 5.924 41.909 90.603 1.00 63.84 265 THR A O 1
#

pLDDT: mean 78.97, std 20.0, range [28.84, 97.5]

Secondary structure (DSSP, 8-state):
-----------------TT-------PPPEEEEEE---GGGSTBTTBT--TTHHHHHHHHHHHHHHS-SS-SS---EEEEEE-SS-EEE------GGGT--GGGSS--TTSPPTT--STT-SPPPHHHHHHHHHHHHHH-HHHHHTPEEEEE-TT--HHHHHHHHHHHHT-SEEEEE--BTTB--GGGS-HHHHHHHHHHHHHHT-EEEEEEEE---TTS-SEEEEEEEE-PPP--THHHHHTTS-----------PPPP-----

Sequence (265 aa):
MVRTTWWPDVIRRTSHDPRYTARYRGTVPVHAVVLPATVLLVPGAGGVARPLEPLRRAVLDELSQVTGPTGASPVRWGVLAPAARTAVGRRRPSLAGAGISDRWLGGLDGWPAHDAAGPGTTPAAVPASVAQLVLADAVGPDAAADALVVELAEDGDDALLAAMADELGDCDALLVAGGDPGTARASTCTPGVTAVLELLAARGGWTSATRSVVVTAPHLPDRYDVVTWSGRPAPTDQTAAAANQPTPASSSQKRTVRPTRTVGT

Radius of gyration: 27.46 Å; chains: 1; bounding box: 64×64×108 Å